Protein AF-A0A7J6DI12-F1 (afdb_monomer_lite)

Structure (mmCIF, N/CA/C/O backbone):
data_AF-A0A7J6DI12-F1
#
_entry.id   AF-A0A7J6DI12-F1
#
loop_
_atom_site.group_PDB
_atom_site.id
_atom_site.type_symbol
_atom_site.label_atom_id
_atom_site.label_alt_id
_atom_site.label_comp_id
_atom_site.label_asym_id
_atom_site.label_entity_id
_atom_site.label_seq_id
_atom_site.pdbx_PDB_ins_code
_atom_site.Cartn_x
_atom_site.Cartn_y
_atom_site.Cartn_z
_atom_site.occupancy
_atom_site.B_iso_or_equiv
_atom_site.auth_seq_id
_atom_site.auth_comp_id
_atom_site.auth_asym_id
_atom_site.auth_atom_id
_atom_site.pdbx_PDB_model_num
ATOM 1 N N . MET A 1 1 ? -24.801 5.322 -35.619 1.00 36.03 1 MET A N 1
ATOM 2 C CA . MET A 1 1 ? -24.018 6.493 -35.166 1.00 36.03 1 MET A CA 1
ATOM 3 C C . MET A 1 1 ? -24.824 7.270 -34.133 1.00 36.03 1 MET A C 1
ATOM 5 O O . MET A 1 1 ? -25.751 7.979 -34.495 1.00 36.03 1 MET A O 1
ATOM 9 N N . ARG A 1 2 ? -24.529 7.084 -32.843 1.00 24.33 2 ARG A N 1
ATOM 10 C CA . ARG A 1 2 ? -25.027 7.938 -31.755 1.00 24.33 2 ARG A CA 1
ATOM 11 C C . ARG A 1 2 ? -24.006 7.865 -30.624 1.00 24.33 2 ARG A C 1
ATOM 13 O O . ARG A 1 2 ? -23.865 6.836 -29.973 1.00 24.33 2 ARG A O 1
ATOM 20 N N . THR A 1 3 ? -23.228 8.926 -30.498 1.00 29.02 3 THR A N 1
ATOM 21 C CA . THR A 1 3 ? -22.202 9.146 -29.481 1.00 29.02 3 THR A CA 1
ATOM 22 C C . THR A 1 3 ? -22.862 9.247 -28.106 1.00 29.02 3 THR A C 1
ATOM 24 O O . THR A 1 3 ? -23.690 10.125 -27.867 1.00 29.02 3 THR A O 1
ATOM 27 N N . GLN A 1 4 ? -22.522 8.322 -27.206 1.00 30.75 4 GLN A N 1
ATOM 28 C CA . GLN A 1 4 ? -22.866 8.426 -25.790 1.00 30.75 4 GLN A CA 1
ATOM 29 C C . GLN A 1 4 ? -21.978 9.501 -25.156 1.00 30.75 4 GLN A C 1
ATOM 31 O O . GLN A 1 4 ? -20.754 9.465 -25.280 1.00 30.75 4 GLN A O 1
ATOM 36 N N . ARG A 1 5 ? -22.617 10.488 -24.522 1.00 28.89 5 ARG A N 1
ATOM 37 C CA . ARG A 1 5 ? -21.962 11.504 -23.697 1.00 28.89 5 ARG A CA 1
ATOM 38 C C . ARG A 1 5 ? -21.337 10.804 -22.492 1.00 28.89 5 ARG A C 1
ATOM 40 O O . ARG A 1 5 ? -22.046 10.157 -21.733 1.00 28.89 5 ARG A O 1
ATOM 47 N N . ALA A 1 6 ? -20.024 10.932 -22.345 1.00 28.66 6 ALA A N 1
ATOM 48 C CA . ALA A 1 6 ? -19.338 10.599 -21.111 1.00 28.66 6 ALA A CA 1
ATOM 49 C C . ALA A 1 6 ? -19.741 11.625 -20.046 1.00 28.66 6 ALA A C 1
ATOM 51 O O . ALA A 1 6 ? -19.510 12.823 -20.233 1.00 28.66 6 ALA A O 1
ATOM 52 N N . ASP A 1 7 ? -20.329 11.156 -18.949 1.00 30.80 7 ASP A N 1
ATOM 53 C CA . ASP A 1 7 ? -20.522 11.945 -17.737 1.00 30.80 7 ASP A CA 1
ATOM 54 C C . ASP A 1 7 ? -19.143 12.316 -17.175 1.00 30.80 7 ASP A C 1
ATOM 56 O O . ASP A 1 7 ? -18.489 11.560 -16.459 1.00 30.80 7 ASP A O 1
ATOM 60 N N . HIS A 1 8 ? -18.663 13.490 -17.582 1.00 30.34 8 HIS A N 1
ATOM 61 C CA . HIS A 1 8 ? -17.491 14.135 -17.016 1.00 30.34 8 HIS A CA 1
ATOM 62 C C . HIS A 1 8 ? -17.805 14.532 -15.574 1.00 30.34 8 HIS A C 1
ATOM 64 O O . HIS A 1 8 ? -18.611 15.428 -15.320 1.00 30.34 8 HIS A O 1
ATOM 70 N N . CYS A 1 9 ? -17.118 13.896 -14.629 1.00 29.92 9 CYS A N 1
ATOM 71 C CA . CYS A 1 9 ? -17.008 14.413 -13.274 1.00 29.92 9 CYS A CA 1
ATOM 72 C C . CYS A 1 9 ? -16.384 15.826 -13.357 1.00 29.92 9 CYS A C 1
ATOM 74 O O . CYS A 1 9 ? -15.310 15.970 -13.955 1.00 29.92 9 CYS A O 1
ATOM 76 N N . PRO A 1 10 ? -17.026 16.892 -12.844 1.00 29.80 10 PRO A N 1
ATOM 77 C CA . PRO A 1 10 ? -16.486 18.240 -12.975 1.00 29.80 10 PRO A CA 1
ATOM 78 C C . PRO A 1 10 ? -15.166 18.354 -12.212 1.00 29.80 10 PRO A C 1
ATOM 80 O O . PRO A 1 10 ? -15.065 17.902 -11.069 1.00 29.80 10 PRO A O 1
ATOM 83 N N . ARG A 1 11 ? -14.162 19.002 -12.817 1.00 35.91 11 ARG A N 1
ATOM 84 C CA . ARG A 1 11 ? -12.926 19.378 -12.116 1.00 35.91 11 ARG A CA 1
ATOM 85 C C . ARG A 1 11 ? -13.258 20.171 -10.832 1.00 35.91 11 ARG A C 1
ATOM 87 O O . ARG A 1 11 ? -14.242 20.919 -10.823 1.00 35.91 11 ARG A O 1
ATOM 94 N N . PRO A 1 12 ? -12.420 20.092 -9.777 1.00 35.59 12 PRO A N 1
ATOM 95 C CA . PRO A 1 12 ? -12.687 20.709 -8.469 1.00 35.59 12 PRO A CA 1
ATOM 96 C C . PRO A 1 12 ? -12.901 22.231 -8.500 1.00 35.59 12 PRO A C 1
ATOM 98 O O . PRO A 1 12 ? -13.448 22.793 -7.553 1.00 35.59 12 PRO A O 1
ATOM 101 N N . SER A 1 13 ? -12.514 22.902 -9.589 1.00 40.47 13 SER A N 1
ATOM 102 C CA . SER A 1 13 ? -12.647 24.352 -9.760 1.00 40.47 13 SER A CA 1
ATOM 103 C C . SER A 1 13 ? -14.095 24.850 -9.716 1.00 40.47 13 SER A C 1
ATOM 105 O O . SER A 1 13 ? -14.326 26.012 -9.402 1.00 40.47 13 SER A O 1
ATOM 107 N N . ALA A 1 14 ? -15.084 23.999 -10.005 1.00 34.62 14 ALA A N 1
ATOM 108 C CA . ALA A 1 14 ? -16.481 24.429 -10.086 1.00 34.62 14 ALA A CA 1
ATOM 109 C C . ALA A 1 14 ? -17.204 24.512 -8.728 1.00 34.62 14 ALA A C 1
ATOM 111 O O . ALA A 1 14 ? -18.308 25.047 -8.672 1.00 34.62 14 ALA A O 1
ATOM 112 N N . ARG A 1 15 ? -16.628 23.986 -7.634 1.00 39.66 15 ARG A N 1
ATOM 113 C CA . ARG A 1 15 ? -17.338 23.880 -6.341 1.00 39.66 15 ARG A CA 1
ATOM 114 C C . ARG A 1 15 ? -16.839 24.843 -5.258 1.00 39.66 15 ARG A C 1
ATOM 116 O O . ARG A 1 15 ? -17.513 24.995 -4.246 1.00 39.66 15 ARG A O 1
ATOM 123 N N . THR A 1 16 ? -15.706 25.515 -5.463 1.00 45.00 16 THR A N 1
ATOM 124 C CA . THR A 1 16 ? -15.115 26.423 -4.461 1.00 45.00 16 THR A CA 1
ATOM 125 C C . THR A 1 16 ? -15.141 27.900 -4.846 1.00 45.00 16 THR A C 1
ATOM 127 O O . THR A 1 16 ? -14.770 28.727 -4.023 1.00 45.00 16 THR A O 1
ATOM 130 N N . GLY A 1 17 ? -15.580 28.257 -6.059 1.00 40.44 17 GLY A N 1
ATOM 131 C CA . GLY A 1 17 ? -15.617 29.656 -6.517 1.00 40.44 17 GLY A CA 1
ATOM 132 C C . GLY A 1 17 ? -14.241 30.326 -6.641 1.00 40.44 17 GLY A C 1
ATOM 133 O O . GLY A 1 17 ? -14.181 31.513 -6.936 1.00 40.44 17 GLY A O 1
ATOM 134 N N . LEU A 1 18 ? -13.153 29.579 -6.433 1.00 39.09 18 LEU A N 1
ATOM 135 C CA . LEU A 1 18 ? -11.783 30.073 -6.515 1.00 39.09 18 LEU A CA 1
ATOM 136 C C . LEU A 1 18 ? -11.243 29.893 -7.935 1.00 39.09 18 LEU A C 1
ATOM 138 O O . LEU A 1 18 ? -11.355 28.824 -8.544 1.00 39.09 18 LEU A O 1
ATOM 142 N N . THR A 1 19 ? -10.643 30.955 -8.452 1.00 46.59 19 THR A N 1
ATOM 143 C CA . THR A 1 19 ? -10.014 31.012 -9.768 1.00 46.59 19 THR A CA 1
ATOM 144 C C . THR A 1 19 ? -8.756 30.139 -9.821 1.00 46.59 19 THR A C 1
ATOM 146 O O . THR A 1 19 ? -8.110 29.855 -8.814 1.00 46.59 19 THR A O 1
ATOM 149 N N . THR A 1 20 ? -8.354 29.718 -11.022 1.00 47.31 20 THR A N 1
ATOM 150 C CA . THR A 1 20 ? -7.123 28.935 -11.266 1.00 47.31 20 THR A CA 1
ATOM 151 C C . THR A 1 20 ? -5.855 29.610 -10.733 1.00 47.31 20 THR A C 1
ATOM 153 O O . THR A 1 20 ? -4.880 28.929 -10.423 1.00 47.31 20 THR A O 1
ATOM 156 N N . LYS A 1 21 ? -5.878 30.937 -10.582 1.00 45.78 21 LYS A N 1
ATOM 157 C CA . LYS A 1 21 ? -4.779 31.727 -10.024 1.00 45.78 21 LYS A CA 1
ATOM 158 C C . LYS A 1 21 ? -4.650 31.552 -8.504 1.00 45.78 21 LYS A C 1
ATOM 160 O O . LYS A 1 21 ? -3.544 31.394 -8.003 1.00 45.78 21 LYS A O 1
ATOM 165 N N . GLU A 1 22 ? -5.772 31.467 -7.792 1.00 43.81 22 GLU A N 1
ATOM 166 C CA . GLU A 1 22 ? -5.805 31.271 -6.334 1.00 43.81 22 GLU A CA 1
ATOM 167 C C . GLU A 1 22 ? -5.345 29.863 -5.924 1.00 43.81 22 GLU A C 1
ATOM 169 O O . GLU A 1 22 ? -4.743 29.692 -4.866 1.00 43.81 22 GLU A O 1
ATOM 174 N N . TRP A 1 23 ? -5.548 28.860 -6.785 1.00 39.81 23 TRP A N 1
ATOM 175 C CA . TRP A 1 23 ? -4.992 27.516 -6.587 1.00 39.81 23 TRP A CA 1
ATOM 176 C C . TRP A 1 23 ? -3.466 27.486 -6.734 1.00 39.81 23 TRP A C 1
ATOM 178 O O . TRP A 1 23 ? -2.781 26.901 -5.898 1.00 39.81 23 TRP A O 1
ATOM 188 N N . SER A 1 24 ? -2.928 28.189 -7.733 1.00 40.06 24 SER A N 1
ATOM 189 C CA . SER A 1 24 ? -1.479 28.332 -7.929 1.00 40.06 24 SER A CA 1
ATOM 190 C C . SER A 1 24 ? -0.801 29.107 -6.785 1.00 40.06 24 SER A C 1
ATOM 192 O O . SER A 1 24 ? 0.327 28.792 -6.396 1.00 40.06 24 SER A O 1
ATOM 194 N N . GLU A 1 25 ? -1.488 30.087 -6.192 1.00 41.00 25 GLU A N 1
ATOM 195 C CA . GLU A 1 25 ? -0.998 30.851 -5.033 1.00 41.00 25 GLU A CA 1
ATOM 196 C C . GLU A 1 25 ? -1.077 30.071 -3.706 1.00 41.00 25 GLU A C 1
ATOM 198 O O . GLU A 1 25 ? -0.274 30.311 -2.796 1.00 41.00 25 GLU A O 1
ATOM 203 N N . ALA A 1 26 ? -2.009 29.118 -3.597 1.00 41.69 26 ALA A N 1
ATOM 204 C CA . ALA A 1 26 ? -2.120 28.204 -2.462 1.00 41.69 26 ALA A CA 1
ATOM 205 C C . ALA A 1 26 ? -1.060 27.089 -2.501 1.00 41.69 26 ALA A C 1
ATOM 207 O O . ALA A 1 26 ? -0.477 26.769 -1.465 1.00 41.69 26 ALA A O 1
ATOM 208 N N . GLU A 1 27 ? -0.754 26.542 -3.684 1.00 39.78 27 GLU A N 1
ATOM 209 C CA . GLU A 1 27 ? 0.323 25.553 -3.870 1.00 39.78 27 GLU A CA 1
ATOM 210 C C . GLU A 1 27 ? 1.723 26.143 -3.645 1.00 39.78 27 GLU A C 1
ATOM 212 O O . GLU A 1 27 ? 2.629 25.439 -3.206 1.00 39.78 27 GLU A O 1
ATOM 217 N N . SER A 1 28 ? 1.899 27.446 -3.877 1.00 40.09 28 SER A N 1
ATOM 218 C CA . SER A 1 28 ? 3.168 28.159 -3.665 1.00 40.09 28 SER A CA 1
ATOM 219 C C . SER A 1 28 ? 3.383 28.656 -2.229 1.00 40.09 28 SER A C 1
ATOM 221 O O . SER A 1 28 ? 4.407 29.278 -1.945 1.00 40.09 28 SER A O 1
ATOM 223 N N . GLY A 1 29 ? 2.457 28.376 -1.301 1.00 40.34 29 GLY A N 1
ATOM 224 C CA . GLY A 1 29 ? 2.625 28.692 0.122 1.00 40.34 29 GLY A CA 1
ATOM 225 C C . GLY A 1 29 ? 2.814 30.185 0.409 1.00 40.34 29 GLY A C 1
ATOM 226 O O . GLY A 1 29 ? 3.534 30.549 1.341 1.00 40.34 29 GLY A O 1
ATOM 227 N N . SER A 1 30 ? 2.205 31.065 -0.392 1.00 38.97 30 SER A N 1
ATOM 228 C CA . SER A 1 30 ? 2.411 32.505 -0.247 1.00 38.97 30 SER A CA 1
ATOM 229 C C . SER A 1 30 ? 1.811 33.042 1.077 1.00 38.97 30 SER A C 1
ATOM 231 O O . SER A 1 30 ? 0.660 32.742 1.418 1.00 38.97 30 SER A O 1
ATOM 233 N N . PRO A 1 31 ? 2.537 33.883 1.847 1.00 44.03 31 PRO A N 1
ATOM 234 C CA . PRO A 1 31 ? 2.045 34.473 3.104 1.00 44.03 31 PRO A CA 1
ATOM 235 C C . PRO A 1 31 ? 0.781 35.347 2.966 1.00 44.03 31 PRO A C 1
ATOM 237 O O . PRO A 1 31 ? 0.157 35.710 3.969 1.00 44.03 31 PRO A O 1
ATOM 240 N N . SER A 1 32 ? 0.395 35.711 1.738 1.00 45.56 32 SER A N 1
ATOM 241 C CA . SER A 1 32 ? -0.713 36.630 1.453 1.00 45.56 32 SER A CA 1
ATOM 242 C C . SER A 1 32 ? -2.087 36.010 1.746 1.00 45.56 32 SER A C 1
ATOM 244 O O . SER A 1 32 ? -2.978 36.710 2.241 1.00 45.56 32 SER A O 1
ATOM 246 N N . LEU A 1 33 ? -2.241 34.697 1.537 1.00 42.53 33 LEU A N 1
ATOM 247 C CA . LEU A 1 33 ? -3.480 33.958 1.781 1.00 42.53 33 LEU A CA 1
ATOM 248 C C . LEU A 1 33 ? -3.810 33.919 3.277 1.00 42.53 33 LEU A C 1
ATOM 250 O O . LEU A 1 33 ? -4.892 34.346 3.673 1.00 42.53 33 LEU A O 1
ATOM 254 N N . TYR A 1 34 ? -2.865 33.544 4.144 1.00 42.50 34 TYR A N 1
ATOM 255 C CA . TYR A 1 34 ? -3.071 33.564 5.604 1.00 42.50 34 TYR A CA 1
ATOM 256 C C . TYR A 1 34 ? -3.448 34.957 6.134 1.00 42.50 34 TYR A C 1
ATOM 258 O O . TYR A 1 34 ? -4.303 35.089 7.017 1.00 42.50 34 TYR A O 1
ATOM 266 N N . ALA A 1 35 ? -2.861 36.009 5.559 1.00 46.22 35 ALA A N 1
ATOM 267 C CA . ALA A 1 35 ? -3.207 37.385 5.891 1.00 46.22 35 ALA A CA 1
ATOM 268 C C . ALA A 1 35 ? -4.624 37.770 5.412 1.00 46.22 35 ALA A C 1
ATOM 270 O O . ALA A 1 35 ? -5.301 38.545 6.089 1.00 46.22 35 ALA A O 1
ATOM 271 N N . SER A 1 36 ? -5.089 37.208 4.289 1.00 50.97 36 SER A N 1
ATOM 272 C CA . SER A 1 36 ? -6.427 37.418 3.716 1.00 50.97 36 SER A CA 1
ATOM 273 C C . SER A 1 36 ? -7.541 36.805 4.574 1.00 50.97 36 SER A C 1
ATOM 275 O O . SER A 1 36 ? -8.476 37.505 4.963 1.00 50.97 36 SER A O 1
ATOM 277 N N . TRP A 1 37 ? -7.390 35.547 5.002 1.00 50.06 37 TRP A N 1
ATOM 278 C CA . TRP A 1 37 ? -8.358 34.874 5.885 1.00 50.06 37 TRP A CA 1
ATOM 279 C C . TRP A 1 37 ? -8.477 35.565 7.251 1.00 50.06 37 TRP A C 1
ATOM 281 O O . TRP A 1 37 ? -9.571 35.728 7.796 1.00 50.06 37 TRP A O 1
ATOM 291 N N . GLY A 1 38 ? -7.346 36.027 7.794 1.00 57.28 38 GLY A N 1
ATOM 292 C CA . GLY A 1 38 ? -7.322 36.805 9.029 1.00 57.28 38 GLY A CA 1
ATOM 293 C C . GLY A 1 38 ? -7.996 38.174 8.898 1.00 57.28 38 GLY A C 1
ATOM 294 O O . GLY A 1 38 ? -8.583 38.642 9.872 1.00 57.28 38 GLY A O 1
ATOM 295 N N . ARG A 1 39 ? -7.921 38.816 7.721 1.00 57.81 39 ARG A N 1
ATOM 296 C CA . ARG A 1 39 ? -8.620 40.078 7.422 1.00 57.81 39 ARG A CA 1
ATOM 297 C C . ARG A 1 39 ? -10.131 39.859 7.305 1.00 57.81 39 ARG A C 1
ATOM 299 O O . ARG A 1 39 ? -10.851 40.457 8.092 1.00 57.81 39 ARG A O 1
ATOM 306 N N . GLY A 1 40 ? -10.591 38.884 6.517 1.00 60.78 40 GLY A N 1
ATOM 307 C CA . GLY A 1 40 ? -12.028 38.600 6.365 1.00 60.78 40 GLY A CA 1
ATOM 308 C C . GLY A 1 40 ? -12.755 38.263 7.679 1.00 60.78 40 GLY A C 1
ATOM 309 O O . GLY A 1 40 ? -13.870 38.718 7.916 1.00 60.78 40 GLY A O 1
ATOM 310 N N . LEU A 1 41 ? -12.107 37.536 8.599 1.00 58.03 41 LEU A N 1
ATOM 311 C CA . LEU A 1 41 ? -12.657 37.259 9.939 1.00 58.03 41 LEU A CA 1
ATOM 312 C C . LEU A 1 41 ? -12.708 38.496 10.851 1.00 58.03 41 LEU A C 1
ATOM 314 O O . LEU A 1 41 ? -13.559 38.563 11.739 1.00 58.03 41 LEU A O 1
ATOM 318 N N . ARG A 1 42 ? -11.790 39.455 10.670 1.00 59.59 42 ARG A N 1
ATOM 319 C CA . ARG A 1 42 ? -11.806 40.737 11.390 1.00 59.59 42 ARG A CA 1
ATOM 320 C C . ARG A 1 42 ? -12.892 41.651 10.833 1.00 59.59 42 ARG A C 1
ATOM 322 O O . ARG A 1 42 ? -13.640 42.206 11.635 1.00 59.59 42 ARG A O 1
ATOM 329 N N . ASP A 1 43 ? -13.039 41.694 9.514 1.00 62.00 43 ASP A N 1
ATOM 330 C CA . ASP A 1 43 ? -14.039 42.497 8.803 1.00 62.00 43 ASP A CA 1
ATOM 331 C C . ASP A 1 43 ? -15.477 42.043 9.136 1.00 62.00 43 ASP A C 1
ATOM 333 O O . ASP A 1 43 ? -16.361 42.855 9.393 1.00 62.00 43 ASP A O 1
ATOM 337 N N . LEU A 1 44 ? -15.709 40.733 9.280 1.00 56.91 44 LEU A N 1
ATOM 338 C CA . LEU A 1 44 ? -16.995 40.188 9.749 1.00 56.91 44 LEU A CA 1
ATOM 339 C C . LEU A 1 44 ? -17.285 40.481 11.234 1.00 56.91 44 LEU A C 1
ATOM 341 O O . LEU A 1 44 ? -18.444 40.484 11.655 1.00 56.91 44 LEU A O 1
ATOM 345 N N . SER A 1 45 ? -16.245 40.723 12.041 1.00 56.19 45 SER A N 1
ATOM 346 C CA . SER A 1 45 ? -16.393 41.096 13.455 1.00 56.19 45 SER A CA 1
ATOM 347 C C . SER A 1 45 ? -16.666 42.592 13.643 1.00 56.19 45 SER A C 1
ATOM 349 O O . SER A 1 45 ? -17.409 42.966 14.551 1.00 56.19 45 SER A O 1
ATOM 351 N N . THR A 1 46 ? -16.115 43.445 12.771 1.00 57.56 46 THR A N 1
ATOM 352 C CA . THR A 1 46 ? -16.348 44.898 12.776 1.00 57.56 46 THR A CA 1
ATOM 353 C C . THR A 1 46 ? -17.735 45.250 12.237 1.00 57.56 46 THR A C 1
ATOM 355 O O . THR A 1 46 ? -18.351 46.193 12.728 1.00 57.56 46 THR A O 1
ATOM 358 N N . LEU A 1 47 ? -18.289 44.432 11.334 1.00 56.88 47 LEU A N 1
ATOM 359 C CA . LEU A 1 47 ? -19.661 44.548 10.817 1.00 56.88 47 LEU A CA 1
ATOM 360 C C . LEU A 1 47 ? -20.765 44.106 11.811 1.00 56.88 47 LEU A C 1
ATOM 362 O O . LEU A 1 47 ? -21.938 44.080 11.444 1.00 56.88 47 LEU A O 1
ATOM 366 N N . LYS A 1 48 ? -20.428 43.752 13.069 1.00 58.31 48 LYS A N 1
ATOM 367 C CA . LYS A 1 48 ? -21.347 43.244 14.126 1.00 58.31 48 LYS A CA 1
ATOM 368 C C . LYS A 1 48 ? -22.220 42.038 13.724 1.00 58.31 48 LYS A C 1
ATOM 370 O O . LYS A 1 48 ? -23.114 41.652 14.472 1.00 58.31 48 LYS A O 1
ATOM 375 N N . THR A 1 49 ? -21.953 41.400 12.587 1.00 60.56 49 THR A N 1
ATOM 376 C CA . THR A 1 49 ? -22.775 40.312 12.032 1.00 60.56 49 THR A CA 1
ATOM 377 C C . THR A 1 49 ? -22.601 38.996 12.797 1.00 60.56 49 THR A C 1
ATOM 379 O O . THR A 1 49 ? -23.461 38.121 12.740 1.00 60.56 49 THR A O 1
ATOM 382 N N . ILE A 1 50 ? -21.498 38.837 13.537 1.00 61.03 50 ILE A N 1
ATOM 383 C CA . ILE A 1 50 ? -21.168 37.611 14.272 1.00 61.03 50 ILE A CA 1
ATOM 384 C C . ILE A 1 50 ? -20.760 37.969 15.704 1.00 61.03 50 ILE A C 1
ATOM 386 O O . ILE A 1 50 ? -19.845 38.760 15.930 1.00 61.03 50 ILE A O 1
ATOM 390 N N . GLY A 1 51 ? -21.424 37.363 16.692 1.00 72.69 51 GLY A N 1
ATOM 391 C CA . GLY A 1 51 ? -21.102 37.568 18.104 1.00 72.69 51 GLY A CA 1
ATOM 392 C C . GLY A 1 51 ? -19.685 37.095 18.453 1.00 72.69 51 GLY A C 1
ATOM 393 O O . GLY A 1 51 ? -19.248 36.028 18.012 1.00 72.69 51 GLY A O 1
ATOM 394 N N . GLN A 1 52 ? -18.974 37.850 19.301 1.00 67.75 52 GLN A N 1
ATOM 395 C CA . GLN A 1 52 ? -17.591 37.533 19.695 1.00 67.75 52 GLN A CA 1
ATOM 396 C C . GLN A 1 52 ? -17.432 36.110 20.258 1.00 67.75 52 GLN A C 1
ATOM 398 O O . GLN A 1 52 ? -16.430 35.446 19.995 1.00 67.75 52 GLN A O 1
ATOM 403 N N . LYS A 1 53 ? -18.445 35.603 20.971 1.00 72.88 53 LYS A N 1
ATOM 404 C CA . LYS A 1 53 ? -18.472 34.233 21.506 1.00 72.88 53 LYS A CA 1
ATOM 405 C C . LYS A 1 53 ? -18.407 33.172 20.398 1.00 72.88 53 LYS A C 1
ATOM 407 O O . LYS A 1 53 ? -17.670 32.199 20.532 1.00 72.88 53 LYS A O 1
ATOM 412 N N . THR A 1 54 ? -19.116 33.379 19.289 1.00 72.62 54 THR A N 1
ATOM 413 C CA . THR A 1 54 ? -19.121 32.475 18.126 1.00 72.62 54 THR A CA 1
ATOM 414 C C . THR A 1 54 ? -17.779 32.502 17.401 1.00 72.62 54 THR A C 1
ATOM 416 O O . THR A 1 54 ? -17.255 31.454 17.031 1.00 72.62 54 THR A O 1
ATOM 419 N N . LEU A 1 55 ? -17.170 33.684 17.271 1.00 75.00 55 LEU A N 1
ATOM 420 C CA . LEU A 1 55 ? -15.845 33.836 16.668 1.00 75.00 55 LEU A CA 1
ATOM 421 C C . LEU A 1 55 ? -14.756 33.129 17.490 1.00 75.00 55 LEU A C 1
ATOM 423 O O . LEU A 1 55 ? -13.893 32.445 16.936 1.00 75.00 55 LEU A O 1
ATOM 427 N N . LEU A 1 56 ? -14.801 33.268 18.818 1.00 74.81 56 LEU A N 1
ATOM 428 C CA . LEU A 1 56 ? -13.883 32.576 19.724 1.00 74.81 56 LEU A CA 1
ATOM 429 C C . LEU A 1 56 ? -14.086 31.056 19.681 1.00 74.81 56 LEU A C 1
ATOM 431 O O . LEU A 1 56 ? -13.101 30.320 19.607 1.00 74.81 56 LEU A O 1
ATOM 435 N N . LEU A 1 57 ? -15.337 30.584 19.643 1.00 80.06 57 LEU A N 1
ATOM 436 C CA . LEU A 1 57 ? -15.655 29.161 19.498 1.00 80.06 57 LEU A CA 1
ATOM 437 C C . LEU A 1 57 ? -15.145 28.596 18.165 1.00 80.06 57 LEU A C 1
ATOM 439 O O . LEU A 1 57 ? -14.555 27.516 18.144 1.00 80.06 57 LEU A O 1
ATOM 443 N N . PHE A 1 58 ? -15.306 29.329 17.063 1.00 80.69 58 PHE A N 1
ATOM 444 C CA . PHE A 1 58 ? -14.790 28.934 15.753 1.00 80.69 58 PHE A CA 1
ATOM 445 C C . PHE A 1 58 ? -13.260 28.839 15.749 1.00 80.69 58 PHE A C 1
ATOM 447 O O . PHE A 1 58 ? -12.709 27.820 15.332 1.00 80.69 58 PHE A O 1
ATOM 454 N N . LYS A 1 59 ? -12.559 29.846 16.292 1.00 80.69 59 LYS A N 1
ATOM 455 C CA . LYS A 1 59 ? -11.091 29.819 16.431 1.00 80.69 59 LYS A CA 1
ATOM 456 C C . LYS A 1 59 ? -10.623 28.644 17.287 1.00 80.69 59 LYS A C 1
ATOM 458 O O . LYS A 1 59 ? -9.676 27.953 16.915 1.00 80.69 59 LYS A O 1
ATOM 463 N N . HIS A 1 60 ? -11.301 28.391 18.406 1.00 82.56 60 HIS A N 1
ATOM 464 C CA . HIS A 1 60 ? -11.011 27.247 19.266 1.00 82.56 60 HIS A CA 1
ATOM 465 C C . HIS A 1 60 ? -11.229 25.918 18.526 1.00 82.56 60 HIS A C 1
ATOM 467 O O . HIS A 1 60 ? -10.385 25.028 18.598 1.00 82.56 60 HIS A O 1
ATOM 473 N N . THR A 1 61 ? -12.310 25.808 17.752 1.00 81.75 61 THR A N 1
ATOM 474 C CA . THR A 1 61 ? -12.636 24.618 16.953 1.00 81.75 61 THR A CA 1
ATOM 475 C C . THR A 1 61 ? -11.609 24.384 15.846 1.00 81.75 61 THR A C 1
ATOM 477 O O . THR A 1 61 ? -11.141 23.260 15.687 1.00 81.75 61 THR A O 1
ATOM 480 N N . CYS A 1 62 ? -11.174 25.431 15.140 1.00 82.25 62 CYS A N 1
ATOM 481 C CA . CYS A 1 62 ? -10.116 25.337 14.130 1.00 82.25 62 CYS A CA 1
ATOM 482 C C . CYS A 1 62 ? -8.786 24.901 14.748 1.00 82.25 62 CYS A C 1
ATOM 484 O O . CYS A 1 62 ? -8.139 23.987 14.242 1.00 82.25 62 CYS A O 1
ATOM 486 N N . LYS A 1 63 ? -8.403 25.495 15.887 1.00 84.81 63 LYS A N 1
ATOM 487 C CA . LYS A 1 63 ? -7.196 25.094 16.621 1.00 84.81 63 LYS A CA 1
ATOM 488 C C . LYS A 1 63 ? -7.277 23.632 17.061 1.00 84.81 63 LYS A C 1
ATOM 490 O O . LYS A 1 63 ? -6.323 22.886 16.868 1.00 84.81 63 LYS A O 1
ATOM 495 N N . LYS A 1 64 ? -8.419 23.203 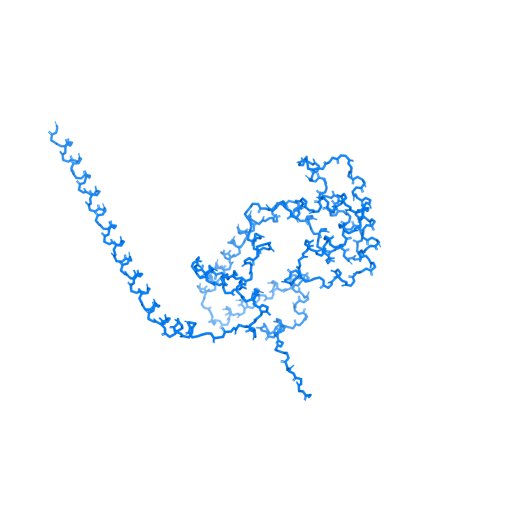17.604 1.00 86.06 64 LYS A N 1
ATOM 496 C CA . LYS A 1 64 ? -8.656 21.809 18.001 1.00 86.06 64 LYS A CA 1
ATOM 497 C C . LYS A 1 64 ? -8.580 20.860 16.801 1.00 86.06 64 LYS A C 1
ATOM 499 O O . LYS A 1 64 ? -7.953 19.813 16.906 1.00 86.06 64 LYS A O 1
ATOM 504 N N . CYS A 1 65 ? -9.153 21.241 15.660 1.00 84.19 65 CYS A N 1
ATOM 505 C CA . CYS A 1 65 ? -9.076 20.479 14.414 1.00 84.19 65 CYS A CA 1
ATOM 506 C C . CYS A 1 65 ? -7.627 20.323 13.927 1.00 84.19 65 CYS A C 1
ATOM 508 O O . CYS A 1 65 ? -7.201 19.211 13.618 1.00 84.19 65 CYS A O 1
ATOM 510 N N . LEU A 1 66 ? -6.841 21.405 13.935 1.00 84.19 66 LEU A N 1
ATOM 511 C CA . LEU A 1 66 ? -5.424 21.374 13.564 1.00 84.19 66 LEU A CA 1
ATOM 512 C C . LEU A 1 66 ? -4.614 20.465 14.490 1.00 84.19 66 LEU A C 1
ATOM 514 O O . LEU A 1 66 ? -3.874 19.616 14.006 1.00 84.19 66 LEU A O 1
ATOM 518 N N . VAL A 1 67 ? -4.798 20.579 15.808 1.00 81.81 67 VAL A N 1
ATOM 519 C CA . VAL A 1 67 ? -4.117 19.715 16.787 1.00 81.81 67 VAL A CA 1
ATOM 520 C C . VAL A 1 67 ? -4.457 18.242 16.553 1.00 81.81 67 VAL A C 1
ATOM 522 O O . VAL A 1 67 ? -3.553 17.416 16.472 1.00 81.81 67 VAL A O 1
ATOM 525 N N . LEU A 1 68 ? -5.739 17.909 16.375 1.00 79.50 68 LEU A N 1
ATOM 526 C CA . LEU A 1 68 ? -6.168 16.535 16.090 1.00 79.50 68 LEU A CA 1
ATOM 527 C C . LEU A 1 68 ? -5.609 16.018 14.759 1.00 79.50 68 LEU A C 1
ATOM 529 O O . LEU A 1 68 ? -5.278 14.841 14.640 1.00 79.50 68 LEU A O 1
ATOM 533 N N . THR A 1 69 ? -5.492 16.890 13.762 1.00 76.25 69 THR A N 1
ATOM 534 C CA . THR A 1 69 ? -4.918 16.554 12.458 1.00 76.25 69 THR A CA 1
ATOM 535 C C . THR A 1 69 ? -3.423 16.254 12.586 1.00 76.25 69 THR A C 1
ATOM 537 O O . THR A 1 69 ? -2.976 15.209 12.125 1.00 76.25 69 THR A O 1
ATOM 540 N N . VAL A 1 70 ? -2.661 17.093 13.295 1.00 77.44 70 VAL A N 1
ATOM 541 C CA . VAL A 1 70 ? -1.228 16.869 13.564 1.00 77.44 70 VAL A CA 1
ATOM 542 C C . VAL A 1 70 ? -0.999 15.595 14.384 1.00 77.44 70 VAL A C 1
ATOM 544 O O . VAL A 1 70 ? -0.131 14.799 14.042 1.00 77.44 70 VAL A O 1
ATOM 547 N N . GLN A 1 71 ? -1.823 15.324 15.398 1.00 73.75 71 GLN A N 1
ATOM 548 C CA . GLN A 1 71 ? -1.749 14.075 16.170 1.00 73.75 71 GLN A CA 1
ATOM 549 C C . GLN A 1 71 ? -2.009 12.827 15.311 1.00 73.75 71 GLN A C 1
ATOM 551 O O . GLN A 1 71 ? -1.438 11.766 15.557 1.00 73.75 71 GLN A O 1
ATOM 556 N N . LYS A 1 72 ? -2.844 12.930 14.268 1.00 68.31 72 LYS A N 1
ATOM 557 C CA . LYS A 1 72 ? -3.002 11.847 13.284 1.00 68.31 72 LYS A CA 1
ATOM 558 C C . LYS A 1 72 ? -1.753 11.674 12.413 1.00 68.31 72 LYS A C 1
ATOM 560 O O . LYS A 1 72 ? -1.444 10.544 12.045 1.00 68.31 72 LYS A O 1
ATOM 565 N N . PHE A 1 73 ? -1.008 12.748 12.138 1.00 63.88 73 PHE A N 1
ATOM 566 C CA . PHE A 1 73 ? 0.278 12.672 11.441 1.00 63.88 73 PHE A CA 1
ATOM 567 C C . PHE A 1 73 ? 1.393 12.026 12.280 1.00 63.88 73 PHE A C 1
ATOM 569 O O . PHE A 1 73 ? 2.285 11.420 11.698 1.00 63.88 73 PHE A O 1
ATOM 576 N N . GLU A 1 74 ? 1.335 12.042 13.616 1.00 62.84 74 GLU A N 1
ATOM 577 C CA . GLU A 1 74 ? 2.309 11.308 14.452 1.00 62.84 74 GLU A CA 1
ATOM 578 C C . GLU A 1 74 ? 2.247 9.785 14.260 1.00 62.84 74 GLU A C 1
ATOM 580 O O . GLU A 1 74 ? 3.246 9.090 14.449 1.00 62.84 74 GLU A O 1
ATOM 585 N N . LYS A 1 75 ? 1.077 9.274 13.860 1.00 61.94 75 LYS A N 1
ATOM 586 C CA . LYS A 1 75 ? 0.861 7.872 13.473 1.00 61.94 75 LYS A CA 1
ATOM 587 C C . LYS A 1 75 ? 1.111 7.627 11.981 1.00 61.94 75 LYS A C 1
ATOM 589 O O . LYS A 1 75 ? 0.934 6.509 11.511 1.00 61.94 75 LYS A O 1
ATOM 594 N N . SER A 1 76 ? 1.474 8.662 11.223 1.00 64.00 76 SER A N 1
ATOM 595 C CA . SER A 1 76 ? 1.705 8.551 9.786 1.00 64.00 76 SER A CA 1
ATOM 596 C C . SER A 1 76 ? 3.049 7.875 9.497 1.00 64.00 76 SER A C 1
ATOM 598 O O . SER A 1 76 ? 4.041 8.167 10.175 1.00 64.00 76 SER A O 1
ATOM 600 N N . PRO A 1 77 ? 3.136 7.070 8.421 1.00 62.31 77 PRO A N 1
ATOM 601 C CA . PRO A 1 77 ? 4.404 6.577 7.886 1.00 62.31 77 PRO A CA 1
ATOM 602 C C . PRO A 1 77 ? 5.430 7.688 7.612 1.00 62.31 77 PRO A C 1
ATOM 604 O O . PRO A 1 77 ? 6.629 7.431 7.629 1.00 62.31 77 PRO A O 1
ATOM 607 N N . LEU A 1 78 ? 4.978 8.935 7.429 1.00 65.50 78 LEU A N 1
ATOM 608 C CA . LEU A 1 78 ? 5.828 10.116 7.234 1.00 65.50 78 LEU A CA 1
ATOM 609 C C . LEU A 1 78 ? 6.767 10.415 8.413 1.00 65.50 78 LEU A C 1
ATOM 611 O O . LEU A 1 78 ? 7.743 11.141 8.236 1.00 65.50 78 LEU A O 1
ATOM 615 N N . LYS A 1 79 ? 6.512 9.850 9.601 1.00 68.31 79 LYS A N 1
ATOM 616 C CA . LYS A 1 79 ? 7.446 9.914 10.734 1.00 68.31 79 LYS A CA 1
ATOM 617 C C . LYS A 1 79 ? 8.763 9.194 10.435 1.00 68.31 79 LYS A C 1
ATOM 619 O O . LYS A 1 79 ? 9.794 9.549 10.999 1.00 68.31 79 LYS A O 1
ATOM 624 N N . TYR A 1 80 ? 8.735 8.172 9.582 1.00 73.62 80 TYR A N 1
ATOM 625 C CA . TYR A 1 80 ? 9.908 7.376 9.260 1.00 73.62 80 TYR A CA 1
ATOM 626 C C . TYR A 1 80 ? 10.673 8.023 8.100 1.00 73.62 80 TYR A C 1
ATOM 628 O O . TYR A 1 80 ? 10.147 8.084 6.986 1.00 73.62 80 TYR A O 1
ATOM 636 N N . PRO A 1 81 ? 11.936 8.443 8.307 1.00 73.88 81 PRO A N 1
ATOM 637 C CA . PRO A 1 81 ? 12.732 9.062 7.252 1.00 73.88 81 PRO A CA 1
ATOM 638 C C . PRO A 1 81 ? 12.885 8.183 6.010 1.00 73.88 81 PRO A C 1
ATOM 640 O O . PRO A 1 81 ? 12.989 8.699 4.911 1.00 73.88 81 PRO A O 1
ATOM 643 N N . LEU A 1 82 ? 12.850 6.855 6.137 1.00 77.25 82 LEU A N 1
ATOM 644 C CA . LEU A 1 82 ? 12.890 5.948 4.987 1.00 77.25 82 LEU A CA 1
ATOM 645 C C . LEU A 1 82 ? 11.736 6.202 3.991 1.00 77.25 82 LEU A C 1
ATOM 647 O O . LEU A 1 82 ? 11.938 6.152 2.781 1.00 77.25 82 LEU A O 1
ATOM 651 N N . VAL A 1 83 ? 10.547 6.542 4.493 1.00 73.56 83 VAL A N 1
ATOM 652 C CA . VAL A 1 83 ? 9.316 6.685 3.695 1.00 73.56 83 VAL A CA 1
ATOM 653 C C . VAL A 1 83 ? 9.327 7.938 2.845 1.00 73.56 83 VAL A C 1
ATOM 655 O O . VAL A 1 83 ? 8.849 7.917 1.715 1.00 73.56 83 VAL A O 1
ATOM 658 N N . SER A 1 84 ? 9.917 9.027 3.340 1.00 72.44 84 SER A N 1
ATOM 659 C CA . SER A 1 84 ? 10.080 10.234 2.525 1.00 72.44 84 SER A CA 1
ATOM 660 C C . SER A 1 84 ? 10.992 9.979 1.318 1.00 72.44 84 SER A C 1
ATOM 662 O O . SER A 1 84 ? 10.788 10.547 0.240 1.00 72.44 84 SER A O 1
ATOM 664 N N . HIS A 1 85 ? 11.951 9.060 1.457 1.00 80.69 85 HIS A N 1
ATOM 665 C CA . HIS A 1 85 ? 12.849 8.671 0.377 1.00 80.69 85 HIS A CA 1
ATOM 666 C C . HIS A 1 85 ? 12.222 7.671 -0.604 1.00 80.69 85 HIS A C 1
ATOM 668 O O . HIS A 1 85 ? 12.647 7.661 -1.753 1.00 80.69 85 HIS A O 1
ATOM 674 N N . PHE A 1 86 ? 11.164 6.929 -0.239 1.00 80.19 86 PHE A N 1
ATOM 675 C CA . PHE A 1 86 ? 10.442 6.010 -1.145 1.00 80.19 86 PHE A CA 1
ATOM 676 C C . PHE A 1 86 ? 9.786 6.684 -2.351 1.00 80.19 86 PHE A C 1
ATOM 678 O O . PHE A 1 86 ? 9.374 5.990 -3.274 1.00 80.19 86 PHE A O 1
ATOM 685 N N . SER A 1 87 ? 9.751 8.016 -2.404 1.00 81.06 87 SER A N 1
ATOM 686 C CA . SER A 1 87 ? 9.371 8.743 -3.620 1.00 81.06 87 SER A CA 1
ATOM 687 C C . SER A 1 87 ? 10.214 8.362 -4.844 1.00 81.06 87 SER A C 1
ATOM 689 O O . SER A 1 87 ? 9.750 8.554 -5.959 1.00 81.06 87 SER A O 1
ATOM 691 N N . PHE A 1 88 ? 11.397 7.750 -4.677 1.00 86.25 88 PHE A N 1
ATOM 692 C CA . PHE A 1 88 ? 12.136 7.172 -5.807 1.00 86.25 88 PHE A CA 1
ATOM 693 C C . PHE A 1 88 ? 11.368 6.039 -6.524 1.00 86.25 88 PHE A C 1
ATOM 695 O O . PHE A 1 88 ? 11.658 5.773 -7.681 1.00 86.25 88 PHE A O 1
ATOM 702 N N . LEU A 1 89 ? 10.403 5.383 -5.865 1.00 87.50 89 LEU A N 1
ATOM 703 C CA . LEU A 1 89 ? 9.547 4.341 -6.446 1.00 87.50 89 LEU A CA 1
ATOM 704 C C . LEU A 1 89 ? 8.306 4.898 -7.167 1.00 87.50 89 LEU A C 1
ATOM 706 O O . LEU A 1 89 ? 7.623 4.127 -7.835 1.00 87.50 89 LEU A O 1
ATOM 710 N N . ASP A 1 90 ? 7.988 6.193 -7.039 1.00 86.06 90 ASP A N 1
ATOM 711 C CA . ASP A 1 90 ? 6.853 6.799 -7.753 1.00 86.06 90 ASP A CA 1
ATOM 712 C C . ASP A 1 90 ? 7.231 6.988 -9.235 1.00 86.06 90 ASP A C 1
ATOM 714 O O . ASP A 1 90 ? 8.164 7.747 -9.521 1.00 86.06 90 ASP A O 1
ATOM 718 N N . PRO A 1 91 ? 6.524 6.349 -10.191 1.00 88.31 91 PRO A N 1
ATOM 719 C CA . PRO A 1 91 ? 6.818 6.489 -11.616 1.00 88.31 91 PRO A CA 1
ATOM 720 C C . PRO A 1 91 ? 6.870 7.946 -12.095 1.00 88.31 91 PRO A C 1
ATOM 722 O O . PRO A 1 91 ? 7.707 8.295 -12.928 1.00 88.31 91 PRO A O 1
ATOM 725 N N . ARG A 1 92 ? 6.047 8.830 -11.521 1.00 86.94 92 ARG A N 1
ATOM 726 C CA . ARG A 1 92 ? 6.012 10.253 -11.892 1.00 86.94 92 ARG A CA 1
ATOM 727 C C . ARG A 1 92 ? 7.271 10.980 -11.436 1.00 86.94 92 ARG A C 1
ATOM 729 O O . ARG A 1 92 ? 7.832 11.785 -12.176 1.00 86.94 92 ARG A O 1
ATOM 736 N N . GLU A 1 93 ? 7.750 10.658 -10.237 1.00 84.19 93 GLU A N 1
ATOM 737 C CA . GLU A 1 93 ? 9.016 11.177 -9.717 1.00 84.19 93 GLU A CA 1
ATOM 738 C C . GLU A 1 93 ? 10.201 10.614 -10.501 1.00 84.19 93 GLU A C 1
ATOM 740 O O . GLU A 1 93 ? 11.152 11.354 -10.737 1.00 84.19 93 GLU A O 1
ATOM 745 N N . MET A 1 94 ? 10.140 9.354 -10.956 1.00 86.81 94 MET A N 1
ATOM 746 C CA . MET A 1 94 ? 11.172 8.749 -11.808 1.00 86.81 94 MET A CA 1
ATOM 747 C C . MET A 1 94 ? 11.345 9.500 -13.138 1.00 86.81 94 MET A C 1
ATOM 749 O O . MET A 1 94 ? 12.474 9.673 -13.598 1.00 86.81 94 MET A O 1
ATOM 753 N N . ALA A 1 95 ? 10.247 9.982 -13.726 1.00 84.81 95 ALA A N 1
ATOM 754 C CA . ALA A 1 95 ? 10.239 10.729 -14.986 1.00 84.81 95 ALA A CA 1
ATOM 755 C C . ALA A 1 95 ? 10.569 12.227 -14.854 1.00 84.81 95 ALA A C 1
ATOM 757 O O . ALA A 1 95 ? 10.609 12.931 -15.866 1.00 84.81 95 ALA A O 1
ATOM 758 N N . CYS A 1 96 ? 10.809 12.733 -13.638 1.00 77.12 96 CYS A N 1
ATOM 759 C CA . CYS A 1 96 ? 11.166 14.134 -13.417 1.00 77.12 96 CYS A CA 1
ATOM 760 C C . CYS A 1 96 ? 12.441 14.525 -14.198 1.00 77.12 96 CYS A C 1
ATOM 762 O O . CYS A 1 96 ? 13.239 13.683 -14.604 1.00 77.12 96 CYS A O 1
ATOM 764 N N . LYS A 1 97 ? 12.692 15.819 -14.413 1.00 67.75 97 LYS A N 1
ATOM 765 C CA . LYS A 1 97 ? 13.885 16.279 -15.152 1.00 67.75 97 LYS A CA 1
ATOM 766 C C . LYS A 1 97 ? 15.163 16.286 -14.308 1.00 67.75 97 LYS A C 1
ATOM 768 O O . LYS A 1 97 ? 16.249 16.137 -14.855 1.00 67.75 97 LYS A O 1
ATOM 773 N N . ASP A 1 98 ? 15.049 16.395 -12.985 1.00 78.44 98 ASP A N 1
ATOM 774 C CA . ASP A 1 98 ? 16.212 16.502 -12.096 1.00 78.44 98 ASP A CA 1
ATOM 775 C C . ASP A 1 98 ? 16.780 15.125 -11.710 1.00 78.44 98 ASP A C 1
ATOM 777 O O . ASP A 1 98 ? 16.317 14.4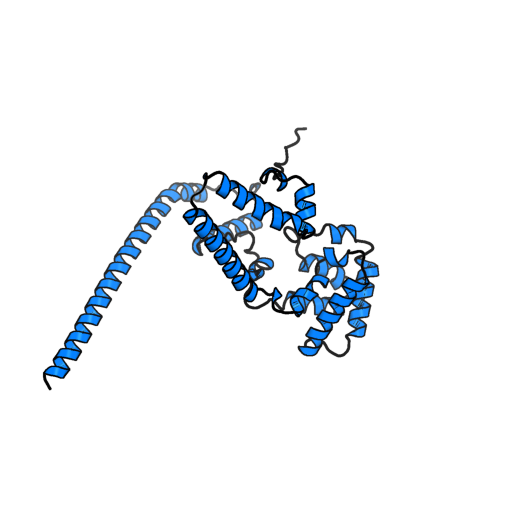70 -10.766 1.00 78.44 98 ASP A O 1
ATOM 781 N N . ALA A 1 99 ? 17.768 14.660 -12.481 1.00 73.62 99 ALA A N 1
ATOM 782 C CA . ALA A 1 99 ? 18.431 13.373 -12.266 1.00 73.62 99 ALA A CA 1
ATOM 783 C C . ALA A 1 99 ? 19.155 13.300 -10.909 1.00 73.62 99 ALA A C 1
ATOM 785 O O . ALA A 1 99 ? 19.163 12.247 -10.263 1.00 73.62 99 ALA A O 1
ATOM 786 N N . GLY A 1 100 ? 19.699 14.427 -10.437 1.00 77.62 100 GLY A N 1
ATOM 787 C CA . GLY A 1 100 ? 20.437 14.504 -9.179 1.00 77.62 100 GLY A CA 1
ATOM 788 C C . GLY A 1 100 ? 19.541 14.239 -7.973 1.00 77.62 100 GLY A C 1
ATOM 789 O O . GLY A 1 100 ? 19.897 13.452 -7.089 1.00 77.62 100 GLY A O 1
ATOM 790 N N . VAL A 1 101 ? 18.339 14.820 -7.959 1.00 78.94 101 VAL A N 1
ATOM 791 C CA . VAL A 1 101 ? 17.369 14.632 -6.868 1.00 78.94 101 VAL A CA 1
ATOM 792 C C . VAL A 1 101 ? 16.906 13.176 -6.766 1.00 78.94 101 VAL A C 1
ATOM 794 O O . VAL A 1 101 ? 16.852 12.627 -5.662 1.00 78.94 101 VAL A O 1
ATOM 797 N N . ARG A 1 102 ? 16.626 12.511 -7.893 1.00 82.06 102 ARG A N 1
ATOM 798 C CA . ARG A 1 102 ? 16.142 11.116 -7.903 1.00 82.06 102 ARG A CA 1
ATOM 799 C C . ARG A 1 102 ? 17.175 10.130 -7.377 1.00 82.06 102 ARG A C 1
ATOM 801 O O . ARG A 1 102 ? 16.865 9.319 -6.504 1.00 82.06 102 ARG A O 1
ATOM 808 N N . ILE A 1 103 ? 18.409 10.223 -7.873 1.00 85.56 103 ILE A N 1
ATOM 809 C CA . ILE A 1 103 ? 19.502 9.348 -7.437 1.00 85.56 103 ILE A CA 1
ATOM 810 C C . ILE A 1 103 ? 19.821 9.611 -5.963 1.00 85.56 103 ILE A C 1
ATOM 812 O O . ILE A 1 103 ? 20.041 8.672 -5.202 1.00 85.56 103 ILE A O 1
ATOM 816 N N . THR A 1 104 ? 19.771 10.870 -5.521 1.00 87.19 104 THR A N 1
ATOM 817 C CA . THR A 1 104 ? 19.983 11.218 -4.108 1.00 87.19 104 THR A CA 1
ATOM 818 C C . THR A 1 104 ? 18.926 10.591 -3.198 1.00 87.19 104 THR A C 1
ATOM 820 O O . THR A 1 104 ? 19.271 10.064 -2.140 1.00 87.19 104 THR A O 1
ATOM 823 N N . LYS A 1 105 ? 17.647 10.596 -3.599 1.00 86.12 105 LYS A N 1
ATOM 824 C CA . LYS A 1 105 ? 16.566 9.928 -2.852 1.00 86.12 105 LYS A CA 1
ATOM 825 C C . LYS A 1 105 ? 16.806 8.418 -2.745 1.00 86.12 105 LYS A C 1
ATOM 827 O O . LYS A 1 105 ? 16.716 7.874 -1.646 1.00 86.12 105 LYS A O 1
ATOM 832 N N . PHE A 1 106 ? 17.189 7.767 -3.845 1.00 89.25 106 PHE A N 1
ATOM 833 C CA . PHE A 1 106 ? 17.517 6.340 -3.847 1.00 89.25 106 PHE A CA 1
ATOM 834 C C . PHE A 1 106 ? 18.734 6.015 -2.966 1.00 89.25 106 PHE A C 1
ATOM 836 O O . PHE A 1 106 ? 18.665 5.111 -2.136 1.00 89.25 106 PHE A O 1
ATOM 843 N N . ARG A 1 107 ? 19.813 6.806 -3.057 1.00 89.19 107 ARG A N 1
ATOM 844 C CA . ARG A 1 107 ? 21.008 6.668 -2.203 1.00 89.19 107 ARG A CA 1
ATOM 845 C C . ARG A 1 107 ? 20.662 6.742 -0.722 1.00 89.19 107 ARG A C 1
ATOM 847 O O . ARG A 1 107 ? 21.074 5.880 0.044 1.00 89.19 107 ARG A O 1
ATOM 854 N N . LYS A 1 108 ? 19.862 7.733 -0.322 1.00 88.06 108 LYS A N 1
ATOM 855 C CA . LYS A 1 108 ? 19.420 7.868 1.072 1.00 88.06 108 LYS A CA 1
ATOM 856 C C . LYS A 1 108 ? 18.580 6.672 1.520 1.00 88.06 108 LYS A C 1
ATOM 858 O O . LYS A 1 108 ? 18.791 6.177 2.623 1.00 88.06 108 LYS A O 1
ATOM 863 N N . ALA A 1 109 ? 17.673 6.175 0.673 1.00 87.38 109 ALA A N 1
ATOM 864 C CA . ALA A 1 109 ? 16.913 4.960 0.967 1.00 87.38 109 ALA A CA 1
ATOM 865 C C . ALA A 1 109 ? 17.837 3.743 1.160 1.00 87.38 109 ALA A C 1
ATOM 867 O O . ALA A 1 109 ? 17.673 3.013 2.135 1.00 87.38 109 ALA A O 1
ATOM 868 N N . LEU A 1 110 ? 18.846 3.568 0.299 1.00 87.94 110 LEU A N 1
ATOM 869 C CA . LEU A 1 110 ? 19.848 2.508 0.437 1.00 87.94 110 LEU A CA 1
ATOM 870 C C . LEU A 1 110 ? 20.627 2.612 1.752 1.00 87.94 110 LEU A C 1
ATOM 872 O O . LEU A 1 110 ? 20.755 1.604 2.439 1.00 87.94 110 LEU A O 1
ATOM 876 N N . THR A 1 111 ? 21.075 3.806 2.156 1.00 87.44 111 THR A N 1
ATOM 877 C CA . THR A 1 111 ? 21.773 4.004 3.440 1.00 87.44 111 THR A CA 1
ATOM 878 C C . THR A 1 111 ? 20.948 3.478 4.618 1.00 87.44 111 THR A C 1
ATOM 880 O O . THR A 1 111 ? 21.462 2.747 5.462 1.00 87.44 111 THR A O 1
ATOM 883 N N . TYR A 1 112 ? 19.645 3.769 4.655 1.00 85.56 112 TYR A N 1
ATOM 884 C CA . TYR A 1 112 ? 18.750 3.237 5.688 1.00 85.56 112 TYR A CA 1
ATOM 885 C C . TYR A 1 112 ? 18.591 1.711 5.623 1.00 85.56 112 TYR A C 1
ATOM 887 O O . TYR A 1 112 ? 18.480 1.068 6.666 1.00 85.56 112 TYR A O 1
ATOM 895 N N . LEU A 1 113 ? 18.592 1.115 4.428 1.00 84.44 113 LEU A N 1
ATOM 896 C CA . LEU A 1 113 ? 18.496 -0.339 4.262 1.00 84.44 113 LEU A CA 1
ATOM 897 C C . LEU A 1 113 ? 19.781 -1.065 4.667 1.00 84.44 113 LEU A C 1
ATOM 899 O O . LEU A 1 113 ? 19.696 -2.160 5.224 1.00 84.44 113 LEU A O 1
ATOM 903 N N . VAL A 1 114 ? 20.944 -0.447 4.451 1.00 86.62 114 VAL A N 1
ATOM 904 C CA . VAL A 1 114 ? 22.238 -0.934 4.952 1.00 86.62 114 VAL A CA 1
ATOM 905 C C . VAL A 1 114 ? 22.256 -0.904 6.477 1.00 86.62 114 VAL A C 1
ATOM 907 O O . VAL A 1 114 ? 22.553 -1.919 7.102 1.00 86.62 114 VAL A O 1
ATOM 910 N N . HIS A 1 115 ? 21.846 0.212 7.094 1.00 84.56 115 HIS A N 1
ATOM 911 C CA . HIS A 1 115 ? 21.716 0.299 8.554 1.00 84.56 115 HIS A CA 1
ATOM 912 C C . HIS A 1 115 ? 20.734 -0.730 9.131 1.00 84.56 115 HIS A C 1
ATOM 914 O O . HIS A 1 115 ? 20.913 -1.191 10.253 1.00 84.56 115 HIS A O 1
ATOM 920 N N . ALA A 1 116 ? 19.704 -1.105 8.372 1.00 82.44 116 ALA A N 1
ATOM 921 C CA . ALA A 1 116 ? 18.746 -2.138 8.755 1.00 82.44 116 ALA A CA 1
ATOM 922 C C . ALA A 1 116 ? 19.210 -3.573 8.423 1.00 82.44 116 ALA A C 1
ATOM 924 O O . ALA A 1 116 ? 18.412 -4.502 8.558 1.00 82.44 116 ALA A O 1
ATOM 925 N N . HIS A 1 117 ? 20.452 -3.759 7.955 1.00 81.25 117 HIS A N 1
ATOM 926 C CA . HIS A 1 117 ? 21.013 -5.038 7.501 1.00 81.25 117 HIS A CA 1
ATOM 927 C C . HIS A 1 117 ? 20.133 -5.765 6.465 1.00 81.25 117 HIS A C 1
ATOM 929 O O . HIS A 1 117 ? 20.030 -6.992 6.453 1.00 81.25 117 HIS A O 1
ATOM 935 N N . ARG A 1 118 ? 19.448 -5.005 5.599 1.00 80.25 118 ARG A N 1
ATOM 936 C CA . ARG A 1 118 ? 18.592 -5.539 4.523 1.00 80.25 118 ARG A CA 1
ATOM 937 C C . ARG A 1 118 ? 19.306 -5.634 3.175 1.00 80.25 118 ARG A C 1
ATOM 939 O O . ARG A 1 118 ? 18.826 -6.351 2.303 1.00 80.25 118 ARG A O 1
ATOM 946 N N . VAL A 1 119 ? 20.418 -4.920 3.007 1.00 79.56 119 VAL A N 1
ATOM 947 C CA . VAL A 1 119 ? 21.234 -4.871 1.785 1.00 79.56 119 VAL A CA 1
ATOM 948 C C . VAL A 1 119 ? 22.711 -4.970 2.178 1.00 79.56 119 VAL A C 1
ATOM 950 O O . VAL A 1 119 ? 23.115 -4.357 3.165 1.00 79.56 119 VAL A O 1
ATOM 953 N N . ASN A 1 120 ? 23.493 -5.743 1.417 1.00 73.38 120 ASN A N 1
ATOM 954 C CA . ASN A 1 120 ? 24.940 -5.929 1.610 1.00 73.38 120 ASN A CA 1
ATOM 955 C C . ASN A 1 120 ? 25.757 -4.900 0.791 1.00 73.38 120 ASN A C 1
ATOM 957 O O . ASN A 1 120 ? 25.182 -4.013 0.164 1.00 73.38 120 ASN A O 1
ATOM 961 N N . GLU A 1 121 ? 27.087 -5.035 0.762 1.00 65.38 121 GLU A N 1
ATOM 962 C CA . GLU A 1 121 ? 28.087 -4.111 0.171 1.00 65.38 121 GLU A CA 1
ATOM 963 C C . GLU A 1 121 ? 27.913 -3.759 -1.330 1.00 65.38 121 GLU A C 1
ATOM 965 O O . GLU A 1 121 ? 28.640 -2.932 -1.866 1.00 65.38 121 GLU A O 1
ATOM 970 N N . ASP A 1 122 ? 26.890 -4.280 -2.009 1.00 79.81 122 ASP A N 1
ATOM 971 C CA . ASP A 1 122 ? 26.574 -4.032 -3.424 1.00 79.81 122 ASP A CA 1
ATOM 972 C C . ASP A 1 122 ? 25.855 -2.691 -3.701 1.00 79.81 122 ASP A C 1
ATOM 974 O O . ASP A 1 122 ? 25.102 -2.557 -4.673 1.00 79.81 122 ASP A O 1
ATOM 978 N N . CYS A 1 123 ? 26.018 -1.693 -2.834 1.00 84.06 123 CYS A N 1
ATOM 979 C CA . CYS A 1 123 ? 25.277 -0.432 -2.934 1.00 84.06 123 CYS A CA 1
ATOM 980 C C . CYS A 1 123 ? 25.623 0.351 -4.205 1.00 84.06 123 CYS A C 1
ATOM 982 O O . CYS A 1 123 ? 24.721 0.870 -4.863 1.00 84.06 123 CYS A O 1
ATOM 984 N N . ASP A 1 124 ? 26.901 0.389 -4.581 1.00 87.12 124 ASP A N 1
ATOM 985 C CA . ASP A 1 124 ? 27.353 1.093 -5.785 1.00 87.12 124 ASP A CA 1
ATOM 986 C C . ASP A 1 124 ? 26.803 0.448 -7.057 1.00 87.12 124 ASP A C 1
ATOM 988 O O . ASP A 1 124 ? 26.349 1.146 -7.966 1.00 87.12 124 ASP A O 1
ATOM 992 N N . GLU A 1 125 ? 26.735 -0.884 -7.084 1.00 89.25 125 GLU A N 1
ATOM 993 C CA . GLU A 1 125 ? 26.143 -1.617 -8.200 1.00 89.25 125 GLU A CA 1
ATOM 994 C C . GLU A 1 125 ? 24.636 -1.355 -8.304 1.00 89.25 125 GLU A C 1
ATOM 996 O O . GLU A 1 125 ? 24.118 -1.126 -9.394 1.00 89.25 125 GLU A O 1
ATOM 1001 N N . LEU A 1 126 ? 23.915 -1.301 -7.179 1.00 89.81 126 LEU A N 1
ATOM 1002 C CA . LEU A 1 126 ? 22.492 -0.947 -7.173 1.00 89.81 126 LEU A CA 1
ATOM 1003 C C . LEU A 1 126 ? 22.251 0.489 -7.656 1.00 89.81 126 LEU A C 1
ATOM 1005 O O . LEU A 1 126 ? 21.303 0.729 -8.403 1.00 89.81 126 LEU A O 1
ATOM 1009 N N . ILE A 1 127 ? 23.102 1.441 -7.263 1.00 90.44 127 ILE A N 1
ATOM 1010 C CA . ILE A 1 127 ? 23.036 2.835 -7.730 1.00 90.44 127 ILE A CA 1
ATOM 1011 C C . ILE A 1 127 ? 23.284 2.905 -9.240 1.00 90.44 127 ILE A C 1
ATOM 1013 O O . ILE A 1 127 ? 22.564 3.620 -9.946 1.00 90.44 127 ILE A O 1
ATOM 1017 N N . ARG A 1 128 ? 24.272 2.154 -9.739 1.00 91.00 128 ARG A N 1
ATOM 1018 C CA . ARG A 1 128 ? 24.584 2.062 -11.168 1.00 91.00 128 ARG A CA 1
ATOM 1019 C C . ARG A 1 128 ? 23.405 1.484 -11.951 1.00 91.00 128 ARG A C 1
ATOM 1021 O O . ARG A 1 128 ? 22.963 2.108 -12.909 1.00 91.00 128 ARG A O 1
ATOM 1028 N N . LEU A 1 129 ? 22.849 0.356 -11.501 1.00 90.69 129 LEU A N 1
ATOM 1029 C CA . LEU A 1 129 ? 21.687 -0.293 -12.118 1.00 90.69 129 LEU A CA 1
ATOM 1030 C C . LEU A 1 129 ? 20.446 0.601 -12.112 1.00 90.69 129 LEU A C 1
ATOM 1032 O O . LEU A 1 129 ? 19.722 0.648 -13.101 1.00 90.69 129 LEU A O 1
ATOM 1036 N N . TYR A 1 130 ? 20.200 1.331 -11.022 1.00 90.69 130 TYR A N 1
ATOM 1037 C CA . TYR A 1 130 ? 19.083 2.271 -10.954 1.00 90.69 130 TYR A CA 1
ATOM 1038 C C . TYR A 1 130 ? 19.262 3.439 -11.929 1.00 90.69 130 TYR A C 1
ATOM 1040 O O . TYR A 1 130 ? 18.313 3.817 -12.607 1.00 90.69 130 TYR A O 1
ATOM 1048 N N . SER A 1 131 ? 20.476 3.981 -12.047 1.00 90.44 131 SER A N 1
ATOM 1049 C CA . SER A 1 131 ? 20.768 5.054 -13.010 1.00 90.44 131 SER A CA 1
ATOM 1050 C C . SER A 1 131 ? 20.585 4.562 -14.449 1.00 90.44 131 SER A C 1
ATOM 1052 O O . SER A 1 131 ? 19.888 5.199 -15.233 1.00 90.44 131 SER A O 1
ATOM 1054 N N . GLN A 1 132 ? 21.099 3.367 -14.752 1.00 90.88 132 GLN A N 1
ATOM 1055 C CA . GLN A 1 132 ? 20.943 2.718 -16.052 1.00 90.88 132 GLN A CA 1
ATOM 1056 C C . GLN A 1 132 ? 19.464 2.466 -16.395 1.00 90.88 132 GLN A C 1
ATOM 1058 O O . GLN A 1 132 ? 19.026 2.771 -17.498 1.00 90.88 132 GLN A O 1
ATOM 1063 N N . PHE A 1 133 ? 18.663 2.002 -15.430 1.00 90.38 133 PHE A N 1
ATOM 1064 C CA . PHE A 1 133 ? 17.221 1.816 -15.607 1.00 90.38 133 PHE A CA 1
ATOM 1065 C C . PHE A 1 133 ? 16.504 3.126 -15.958 1.00 90.38 133 PHE A C 1
ATOM 1067 O O . PHE A 1 133 ? 15.621 3.150 -16.820 1.00 90.38 133 PHE A O 1
ATOM 1074 N N . ILE A 1 134 ? 16.879 4.223 -15.297 1.00 89.25 134 ILE A N 1
ATOM 1075 C CA . ILE A 1 134 ? 16.306 5.540 -15.578 1.00 89.25 134 ILE A CA 1
ATOM 1076 C C . ILE A 1 134 ? 16.631 5.956 -17.016 1.00 89.25 134 ILE A C 1
ATOM 1078 O O . ILE A 1 134 ? 15.720 6.330 -17.756 1.00 89.25 134 ILE A O 1
ATOM 1082 N N . ASP A 1 135 ? 17.892 5.841 -17.421 1.00 87.88 135 ASP A N 1
ATOM 1083 C CA . ASP A 1 135 ? 18.357 6.304 -18.728 1.00 87.88 135 ASP A CA 1
ATOM 1084 C C . ASP A 1 135 ? 17.846 5.436 -19.887 1.00 87.88 135 ASP A C 1
ATOM 1086 O O . ASP A 1 135 ? 17.453 5.964 -20.927 1.00 87.88 135 ASP A O 1
ATOM 1090 N N . GLU A 1 136 ? 17.795 4.115 -19.711 1.00 89.06 136 GLU A N 1
ATOM 1091 C CA . GLU A 1 136 ? 17.431 3.176 -20.778 1.00 89.06 136 GLU A CA 1
ATOM 1092 C C . GLU A 1 136 ? 15.923 2.932 -20.892 1.00 89.06 136 GLU A C 1
ATOM 1094 O O . GLU A 1 136 ? 15.430 2.649 -21.984 1.00 89.06 136 GLU A O 1
ATOM 1099 N N . ILE A 1 137 ? 15.171 3.027 -19.788 1.00 87.62 137 ILE A N 1
ATOM 1100 C CA . ILE A 1 137 ? 13.750 2.644 -19.754 1.00 87.62 137 ILE A CA 1
ATOM 1101 C C . ILE A 1 137 ? 12.848 3.826 -19.426 1.00 87.62 137 ILE A C 1
ATOM 1103 O O . ILE A 1 137 ? 11.882 4.078 -20.150 1.00 87.62 137 ILE A O 1
ATOM 1107 N N . VAL A 1 138 ? 13.150 4.565 -18.358 1.00 86.38 138 VAL A N 1
ATOM 1108 C CA . VAL A 1 138 ? 12.255 5.622 -17.865 1.00 86.38 138 VAL A CA 1
ATOM 1109 C C . VAL A 1 138 ? 12.266 6.844 -18.772 1.00 86.38 138 VAL A C 1
ATOM 1111 O O . VAL A 1 138 ? 11.197 7.328 -19.130 1.00 86.38 138 VAL A O 1
ATOM 1114 N N . LEU A 1 139 ? 13.438 7.346 -19.168 1.00 85.25 139 LEU A N 1
ATOM 1115 C CA . LEU A 1 139 ? 13.530 8.535 -20.019 1.00 85.25 139 LEU A CA 1
ATOM 1116 C C . LEU A 1 139 ? 12.938 8.298 -21.421 1.00 85.25 139 LEU A C 1
ATOM 1118 O O . LEU A 1 139 ? 12.125 9.126 -21.846 1.00 85.25 139 LEU A O 1
ATOM 1122 N N . PRO A 1 140 ? 13.212 7.174 -22.118 1.00 87.06 140 PRO A N 1
ATOM 1123 C CA . PRO A 1 140 ? 12.589 6.896 -23.414 1.00 87.06 140 PRO A CA 1
ATOM 1124 C C . PRO A 1 140 ? 11.069 6.707 -23.332 1.00 87.06 140 PRO A C 1
ATOM 1126 O O . PRO A 1 140 ? 10.355 7.025 -24.280 1.00 87.06 140 PRO A O 1
ATOM 1129 N N . GLN A 1 141 ? 10.555 6.227 -22.193 1.00 86.69 141 GLN A N 1
ATOM 1130 C CA . GLN A 1 141 ? 9.121 6.023 -21.948 1.00 86.69 141 GLN A CA 1
ATOM 1131 C C . GLN A 1 141 ? 8.526 7.085 -21.004 1.00 86.69 141 GLN A C 1
ATOM 1133 O O . GLN A 1 141 ? 7.493 6.842 -20.380 1.00 86.69 141 GLN A O 1
ATOM 1138 N N . SER A 1 142 ? 9.135 8.273 -20.906 1.00 84.88 142 SER A N 1
ATOM 1139 C CA . SER A 1 142 ? 8.812 9.292 -19.888 1.00 84.88 142 SER A CA 1
ATOM 1140 C C . SER A 1 142 ? 7.332 9.696 -19.858 1.00 84.88 142 SER A C 1
ATOM 1142 O O . SER A 1 142 ? 6.787 9.982 -18.789 1.00 84.88 142 SER A O 1
ATOM 1144 N N . SER A 1 143 ? 6.644 9.655 -21.003 1.00 86.06 143 SER A N 1
ATOM 1145 C CA . SER A 1 143 ? 5.202 9.902 -21.087 1.00 86.06 143 SER A CA 1
ATOM 1146 C C . SER A 1 143 ? 4.381 8.873 -20.301 1.00 86.06 1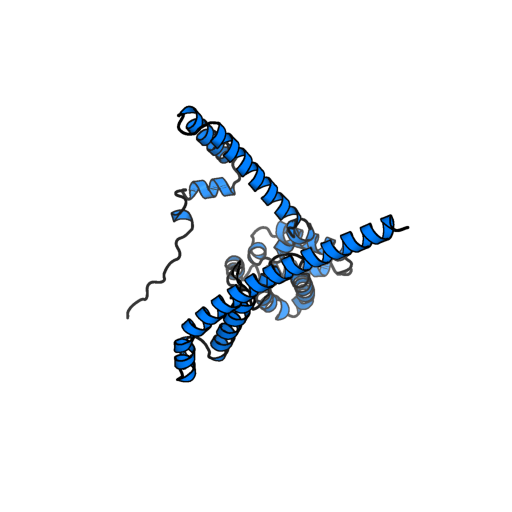43 SER A C 1
ATOM 1148 O O . SER A 1 143 ? 3.495 9.267 -19.549 1.00 86.06 143 SER A O 1
ATOM 1150 N N . GLN A 1 144 ? 4.696 7.577 -20.397 1.00 86.69 144 GLN A N 1
ATOM 1151 C CA . GLN A 1 144 ? 3.995 6.516 -19.657 1.00 86.69 144 GLN A CA 1
ATOM 1152 C C . GLN A 1 144 ? 4.193 6.660 -18.145 1.00 86.69 144 GLN A C 1
ATOM 1154 O O . GLN A 1 144 ? 3.260 6.467 -17.374 1.00 86.69 144 GLN A O 1
ATOM 1159 N N . PHE A 1 145 ? 5.399 7.042 -17.727 1.00 88.69 145 PHE A N 1
ATOM 1160 C CA . PHE A 1 145 ? 5.736 7.252 -16.320 1.00 88.69 145 PHE A CA 1
ATOM 1161 C C . PHE A 1 145 ? 5.094 8.528 -15.751 1.00 88.69 145 PHE A C 1
ATOM 1163 O O . PHE A 1 145 ? 4.629 8.533 -14.614 1.00 88.69 145 PHE A O 1
ATOM 1170 N N . SER A 1 146 ? 5.009 9.596 -16.549 1.00 87.00 146 SER A N 1
ATOM 1171 C CA . SER A 1 146 ? 4.391 10.869 -16.148 1.00 87.00 146 SER A CA 1
ATOM 1172 C C . SER A 1 146 ? 2.859 10.804 -16.109 1.00 87.00 146 SER A C 1
ATOM 1174 O O . SER A 1 146 ? 2.239 11.497 -15.305 1.00 87.00 146 SER A O 1
ATOM 1176 N N . HIS A 1 147 ? 2.247 9.976 -16.964 1.00 87.62 147 HIS A N 1
ATOM 1177 C CA . HIS A 1 147 ? 0.800 9.730 -16.995 1.00 87.62 147 HIS A CA 1
ATOM 1178 C C . HIS A 1 147 ? 0.329 8.646 -16.021 1.00 87.62 147 HIS A C 1
ATOM 1180 O O . HIS A 1 147 ? -0.867 8.374 -15.978 1.00 87.62 147 HIS A O 1
ATOM 1186 N N . PHE A 1 148 ? 1.236 8.051 -15.245 1.00 87.12 148 PHE A N 1
ATOM 1187 C CA . PHE A 1 148 ? 0.885 7.055 -14.241 1.00 87.12 148 PHE A CA 1
ATOM 1188 C C . PHE A 1 148 ? -0.127 7.624 -13.237 1.00 87.12 148 PHE A C 1
ATOM 1190 O O . PHE A 1 148 ? 0.145 8.639 -12.583 1.00 87.12 148 PHE A O 1
ATOM 1197 N N . ASP A 1 149 ? -1.274 6.960 -13.088 1.00 82.25 149 ASP A N 1
ATOM 1198 C CA . ASP A 1 149 ? -2.303 7.349 -12.127 1.00 82.25 149 ASP A CA 1
ATOM 1199 C C . ASP A 1 149 ? -2.348 6.351 -10.952 1.00 82.25 149 ASP A C 1
ATOM 1201 O O . ASP A 1 149 ? -2.820 5.225 -11.110 1.00 82.25 149 ASP A O 1
ATOM 1205 N N . PRO A 1 150 ? -1.926 6.750 -9.733 1.00 77.88 150 PRO A N 1
ATOM 1206 C CA . PRO A 1 150 ? -1.975 5.889 -8.548 1.00 77.88 150 PRO A CA 1
ATOM 1207 C C . PRO A 1 150 ? -3.383 5.426 -8.132 1.00 77.88 150 PRO A C 1
ATOM 1209 O O . PRO A 1 150 ? -3.507 4.572 -7.246 1.00 77.88 150 PRO A O 1
ATOM 1212 N N . TYR A 1 151 ? -4.446 6.025 -8.682 1.00 73.06 151 TYR A N 1
ATOM 1213 C CA . TYR A 1 151 ? -5.828 5.633 -8.401 1.00 73.06 151 TYR A CA 1
ATOM 1214 C C . TYR A 1 151 ? -6.327 4.512 -9.313 1.00 73.06 151 TYR A C 1
ATOM 1216 O O . TYR A 1 151 ? -7.154 3.712 -8.871 1.00 73.06 151 TYR A O 1
ATOM 1224 N N . THR A 1 152 ? -5.830 4.430 -10.548 1.00 76.38 152 THR A N 1
ATOM 1225 C CA . THR A 1 152 ? -6.235 3.405 -11.523 1.00 76.38 152 THR A CA 1
ATOM 1226 C C . THR A 1 152 ? -5.189 2.311 -11.686 1.00 76.38 152 THR A C 1
ATOM 1228 O O . THR A 1 152 ? -5.549 1.151 -11.893 1.00 76.38 152 THR A O 1
ATOM 1231 N N . ASP A 1 153 ? -3.913 2.660 -11.540 1.00 78.62 153 ASP A N 1
ATOM 1232 C CA . ASP A 1 153 ? -2.787 1.814 -11.903 1.00 78.62 153 ASP A CA 1
ATOM 1233 C C . ASP A 1 153 ? -2.038 1.286 -10.674 1.00 78.62 153 ASP A C 1
ATOM 1235 O O . ASP A 1 153 ? -1.954 1.900 -9.606 1.00 78.62 153 ASP A O 1
ATOM 1239 N N . ARG A 1 154 ? -1.459 0.097 -10.838 1.00 80.88 154 ARG A N 1
ATOM 1240 C CA . ARG A 1 154 ? -0.715 -0.626 -9.804 1.00 80.88 154 ARG A CA 1
ATOM 1241 C C . ARG A 1 154 ? 0.785 -0.412 -9.995 1.00 80.88 154 ARG A C 1
ATOM 1243 O O . ARG A 1 154 ? 1.343 -0.865 -10.992 1.00 80.88 154 ARG A O 1
ATOM 1250 N N . VAL A 1 155 ? 1.444 0.245 -9.033 1.00 85.25 155 VAL A N 1
ATOM 1251 C CA . VAL A 1 155 ? 2.900 0.523 -9.076 1.00 85.25 155 VAL A CA 1
ATOM 1252 C C . VAL A 1 155 ? 3.713 -0.770 -9.184 1.00 85.25 155 VAL A C 1
ATOM 1254 O O . VAL A 1 155 ? 4.681 -0.832 -9.934 1.00 85.25 155 VAL A O 1
ATOM 1257 N N . ASP A 1 156 ? 3.316 -1.812 -8.455 1.00 83.38 156 ASP A N 1
ATOM 1258 C CA . ASP A 1 156 ? 3.998 -3.104 -8.443 1.00 83.38 156 ASP A CA 1
ATOM 1259 C C . ASP A 1 156 ? 3.950 -3.789 -9.809 1.00 83.38 156 ASP A C 1
ATOM 1261 O O . ASP A 1 156 ? 4.994 -4.202 -10.303 1.00 83.38 156 ASP A O 1
ATOM 1265 N N . THR A 1 157 ? 2.780 -3.851 -10.449 1.00 86.06 157 THR A N 1
ATOM 1266 C CA . THR A 1 157 ? 2.638 -4.410 -11.803 1.00 86.06 157 THR A CA 1
ATOM 1267 C C . THR A 1 157 ? 3.404 -3.571 -12.823 1.00 86.06 157 THR A C 1
ATOM 1269 O O . THR A 1 157 ? 4.188 -4.104 -13.605 1.00 86.06 157 THR A O 1
ATOM 1272 N N . PHE A 1 158 ? 3.247 -2.247 -12.757 1.00 87.31 158 PHE A N 1
ATOM 1273 C CA . PHE A 1 158 ? 3.887 -1.318 -13.682 1.00 87.31 158 PHE A CA 1
ATOM 1274 C C . PHE A 1 158 ? 5.420 -1.430 -13.658 1.00 87.31 158 PHE A C 1
ATOM 1276 O O . PHE A 1 158 ? 6.055 -1.529 -14.710 1.00 87.31 158 PHE A O 1
ATOM 1283 N N . LEU A 1 159 ? 6.025 -1.463 -12.466 1.00 88.19 159 LEU A N 1
ATOM 1284 C CA . LEU A 1 159 ? 7.474 -1.606 -12.318 1.00 88.19 159 LEU A CA 1
ATOM 1285 C C . LEU A 1 159 ? 7.950 -3.037 -12.587 1.00 88.19 159 LEU A C 1
ATOM 1287 O O . LEU A 1 159 ? 9.004 -3.206 -13.200 1.00 88.19 159 LEU A O 1
ATOM 1291 N N . HIS A 1 160 ? 7.184 -4.058 -12.191 1.00 88.12 160 HIS A N 1
ATOM 1292 C CA . HIS A 1 160 ? 7.511 -5.459 -12.465 1.00 88.12 160 HIS A CA 1
ATOM 1293 C C . HIS A 1 160 ? 7.688 -5.703 -13.966 1.00 88.12 160 HIS A C 1
ATOM 1295 O O . HIS A 1 160 ? 8.706 -6.255 -14.383 1.00 88.12 160 HIS A O 1
ATOM 1301 N N . ASP A 1 161 ? 6.752 -5.230 -14.787 1.00 87.56 161 ASP A N 1
ATOM 1302 C CA . ASP A 1 161 ? 6.781 -5.449 -16.235 1.00 87.56 161 ASP A CA 1
ATOM 1303 C C . ASP A 1 161 ? 8.007 -4.814 -16.902 1.00 87.56 161 ASP A C 1
ATOM 1305 O O . ASP A 1 161 ? 8.480 -5.294 -17.933 1.00 87.56 161 ASP A O 1
ATOM 1309 N N . ARG A 1 162 ? 8.543 -3.737 -16.316 1.00 87.56 162 ARG A N 1
ATOM 1310 C CA . ARG A 1 162 ? 9.702 -3.007 -16.848 1.00 87.56 162 ARG A CA 1
ATOM 1311 C C . ARG A 1 162 ? 11.036 -3.485 -16.274 1.00 87.56 162 ARG A C 1
ATOM 1313 O O . ARG A 1 162 ? 12.020 -3.487 -17.011 1.00 87.56 162 ARG A O 1
ATOM 1320 N N . MET A 1 163 ? 11.077 -3.902 -15.007 1.00 85.50 163 MET A N 1
ATOM 1321 C CA . MET A 1 163 ? 12.302 -4.325 -14.314 1.00 85.50 163 MET A CA 1
ATOM 1322 C C . MET A 1 163 ? 12.505 -5.847 -14.312 1.00 85.50 163 MET A C 1
ATOM 1324 O O . MET A 1 163 ? 13.619 -6.307 -14.528 1.00 85.50 163 MET A O 1
ATOM 1328 N N . SER A 1 164 ? 11.459 -6.650 -14.093 1.00 81.50 164 SER A N 1
ATOM 1329 C CA . SER A 1 164 ? 11.588 -8.113 -13.982 1.00 81.50 164 SER A CA 1
ATOM 1330 C C . SER A 1 164 ? 11.733 -8.807 -15.337 1.00 81.50 164 SER A C 1
ATOM 1332 O O . SER A 1 164 ? 12.333 -9.876 -15.418 1.00 81.50 164 SER A O 1
ATOM 1334 N N . THR A 1 165 ? 11.199 -8.209 -16.404 1.00 77.25 165 THR A N 1
ATOM 1335 C CA . THR A 1 165 ? 11.304 -8.735 -17.779 1.00 77.25 165 THR A CA 1
ATOM 1336 C C . THR A 1 165 ? 12.738 -8.646 -18.316 1.00 77.25 165 THR A C 1
ATOM 1338 O O . THR A 1 165 ? 13.120 -9.370 -19.232 1.00 77.25 165 THR A O 1
ATOM 1341 N N . GLN A 1 166 ? 13.558 -7.772 -17.732 1.00 77.75 166 GLN A N 1
ATOM 1342 C CA . GLN A 1 166 ? 14.910 -7.484 -18.186 1.00 77.75 166 GLN A CA 1
ATOM 1343 C C . GLN A 1 166 ? 15.936 -8.031 -17.192 1.00 77.75 166 GLN A C 1
ATOM 1345 O O . GLN A 1 166 ? 16.080 -7.522 -16.083 1.00 77.75 166 GLN A O 1
ATOM 1350 N N . LYS A 1 167 ? 16.716 -9.031 -17.626 1.00 78.31 167 LYS A N 1
ATOM 1351 C CA . LYS A 1 167 ? 17.777 -9.662 -16.820 1.00 78.31 167 LYS A CA 1
ATOM 1352 C C . LYS A 1 167 ? 18.721 -8.692 -16.081 1.00 78.31 167 LYS A C 1
ATOM 1354 O O . LYS A 1 167 ? 19.008 -8.984 -14.921 1.00 78.31 167 LYS A O 1
ATOM 1359 N N . PRO A 1 168 ? 19.201 -7.562 -16.654 1.00 84.38 168 PRO A N 1
ATOM 1360 C CA . PRO A 1 168 ? 20.116 -6.674 -15.924 1.00 84.38 168 PRO A CA 1
ATOM 1361 C C . PRO A 1 168 ? 19.494 -6.063 -14.659 1.00 84.38 168 PRO A C 1
ATOM 1363 O O . PRO A 1 168 ? 20.209 -5.774 -13.703 1.00 84.38 168 PRO A O 1
ATOM 1366 N N . TYR A 1 169 ? 18.168 -5.910 -14.612 1.00 87.50 169 TYR A N 1
ATOM 1367 C CA . TYR A 1 169 ? 17.474 -5.224 -13.522 1.00 87.50 169 TYR A CA 1
ATOM 1368 C C . TYR A 1 169 ? 16.893 -6.171 -12.468 1.00 87.50 169 TYR A C 1
ATOM 1370 O O . TYR A 1 169 ? 16.264 -5.708 -11.519 1.00 87.50 169 TYR A O 1
ATOM 1378 N N . GLU A 1 170 ? 17.140 -7.482 -12.553 1.00 87.00 170 GLU A N 1
ATOM 1379 C CA . GLU A 1 170 ? 16.589 -8.457 -11.603 1.00 87.00 170 GLU A CA 1
ATOM 1380 C C . GLU A 1 170 ? 17.026 -8.168 -10.155 1.00 87.00 170 GLU A C 1
ATOM 1382 O O . GLU A 1 170 ? 16.223 -8.232 -9.220 1.00 87.00 170 GLU A O 1
ATOM 1387 N N . LYS A 1 171 ? 18.295 -7.789 -9.957 1.00 87.56 171 LYS A N 1
ATOM 1388 C CA . LYS A 1 171 ? 18.838 -7.437 -8.635 1.00 87.56 171 LYS A CA 1
ATOM 1389 C C . LYS A 1 171 ? 18.158 -6.192 -8.055 1.00 87.56 171 LYS A C 1
ATOM 1391 O O . LYS A 1 171 ? 17.790 -6.187 -6.881 1.00 87.56 171 LYS A O 1
ATOM 1396 N N . LEU A 1 172 ? 17.941 -5.175 -8.891 1.00 89.19 172 LEU A N 1
ATOM 1397 C CA . LEU A 1 172 ? 17.213 -3.960 -8.528 1.00 89.19 172 LEU A CA 1
ATOM 1398 C C . LEU A 1 172 ? 15.743 -4.274 -8.213 1.00 89.19 172 LEU A C 1
ATOM 1400 O O . LEU A 1 172 ? 15.212 -3.810 -7.206 1.00 89.19 172 LEU A O 1
ATOM 1404 N N . TRP A 1 173 ? 15.106 -5.134 -9.011 1.00 90.56 173 TRP A N 1
ATOM 1405 C CA . TRP A 1 173 ? 13.731 -5.562 -8.783 1.00 90.56 173 TRP A CA 1
ATOM 1406 C C . TRP A 1 173 ? 13.566 -6.318 -7.464 1.00 90.56 173 TRP A C 1
ATOM 1408 O O . TRP A 1 173 ? 12.601 -6.074 -6.747 1.00 90.56 173 TRP A O 1
ATOM 1418 N N . ARG A 1 174 ? 14.506 -7.195 -7.085 1.00 88.00 174 ARG A N 1
ATOM 1419 C CA . ARG A 1 174 ? 14.465 -7.887 -5.782 1.00 88.00 174 ARG A CA 1
ATOM 1420 C C . ARG A 1 174 ? 14.432 -6.897 -4.616 1.00 88.00 174 ARG A C 1
ATOM 1422 O O . ARG A 1 174 ? 13.645 -7.093 -3.691 1.00 88.00 174 ARG A O 1
ATOM 1429 N N . LEU A 1 175 ? 15.217 -5.822 -4.696 1.00 87.56 175 LEU A N 1
ATOM 1430 C CA . LEU A 1 175 ? 15.201 -4.740 -3.712 1.00 87.56 175 LEU A CA 1
ATOM 1431 C C . LEU A 1 175 ? 13.860 -3.994 -3.716 1.00 87.56 175 LEU A C 1
ATOM 1433 O O . LEU A 1 175 ? 13.230 -3.859 -2.669 1.00 87.56 175 LEU A O 1
ATOM 1437 N N . CYS A 1 176 ? 13.397 -3.539 -4.885 1.00 87.62 176 CYS A N 1
ATOM 1438 C CA . CYS A 1 176 ? 12.109 -2.856 -5.025 1.00 87.62 176 CYS A CA 1
ATOM 1439 C C . CYS A 1 176 ? 10.961 -3.722 -4.498 1.00 87.62 176 CYS A C 1
ATOM 1441 O O . CYS A 1 176 ? 10.124 -3.237 -3.747 1.00 87.62 176 CYS A O 1
ATOM 1443 N N . ARG A 1 177 ? 10.962 -5.021 -4.803 1.00 86.50 177 ARG A N 1
ATOM 1444 C CA . ARG A 1 177 ? 9.994 -5.991 -4.295 1.00 86.50 177 ARG A CA 1
ATOM 1445 C C . ARG A 1 177 ? 10.027 -6.061 -2.773 1.00 86.50 177 ARG A C 1
ATOM 1447 O O . ARG A 1 177 ? 8.971 -6.011 -2.159 1.00 86.50 177 ARG A O 1
ATOM 1454 N N . GLN A 1 178 ? 11.204 -6.156 -2.154 1.00 83.56 178 GLN A N 1
ATOM 1455 C CA . GLN A 1 178 ? 11.307 -6.127 -0.693 1.00 83.56 178 GLN A CA 1
ATOM 1456 C C . GLN A 1 178 ? 10.727 -4.829 -0.128 1.00 83.56 178 GLN A C 1
ATOM 1458 O O . GLN A 1 178 ? 9.924 -4.890 0.792 1.00 83.56 178 GLN A O 1
ATOM 1463 N N . LEU A 1 179 ? 11.058 -3.676 -0.710 1.00 82.19 179 LEU A N 1
ATOM 1464 C CA . LEU A 1 179 ? 10.549 -2.374 -0.273 1.00 82.19 179 LEU A CA 1
ATOM 1465 C C . LEU A 1 179 ? 9.030 -2.234 -0.421 1.00 82.19 179 LEU A C 1
ATOM 1467 O O . LEU A 1 179 ? 8.373 -1.737 0.489 1.00 82.19 179 LEU A O 1
ATOM 1471 N N . LEU A 1 180 ? 8.469 -2.719 -1.529 1.00 79.50 180 LEU A N 1
ATOM 1472 C CA . LEU A 1 180 ? 7.025 -2.756 -1.765 1.00 79.50 180 LEU A CA 1
ATOM 1473 C C . LEU A 1 180 ? 6.310 -3.722 -0.800 1.00 79.50 180 LEU A C 1
ATOM 1475 O O . LEU A 1 180 ? 5.133 -3.530 -0.512 1.00 79.50 180 LEU A O 1
ATOM 1479 N N . LEU A 1 181 ? 7.025 -4.723 -0.270 1.00 77.12 181 LEU A N 1
ATOM 1480 C CA . LEU A 1 181 ? 6.537 -5.687 0.724 1.00 77.12 181 LEU A CA 1
ATOM 1481 C C . LEU A 1 181 ? 6.817 -5.284 2.181 1.00 77.12 181 LEU A C 1
ATOM 1483 O O . LEU A 1 181 ? 6.256 -5.896 3.085 1.00 77.12 181 LEU A O 1
ATOM 1487 N N . LEU A 1 182 ? 7.649 -4.267 2.442 1.00 69.38 182 LEU A N 1
ATOM 1488 C CA . LEU A 1 182 ? 7.987 -3.772 3.788 1.00 69.38 182 LEU A CA 1
ATOM 1489 C C . LEU A 1 182 ? 6.819 -3.026 4.462 1.00 69.38 182 LEU A C 1
ATOM 1491 O O . LEU A 1 182 ? 7.058 -2.160 5.302 1.00 69.38 182 LEU A O 1
ATOM 1495 N N . SER A 1 183 ? 5.568 -3.330 4.097 1.00 51.50 183 SER A N 1
ATOM 1496 C CA . SER A 1 183 ? 4.372 -2.601 4.510 1.00 51.50 183 SER A CA 1
ATOM 1497 C C . SER A 1 183 ? 4.453 -2.182 5.976 1.00 51.50 183 SER A C 1
ATOM 1499 O O . SER A 1 183 ? 4.555 -3.018 6.878 1.00 51.50 183 SER A O 1
ATOM 1501 N N . HIS A 1 184 ? 4.423 -0.866 6.184 1.00 51.72 184 HIS A N 1
ATOM 1502 C CA . HIS A 1 184 ? 4.323 -0.236 7.487 1.00 51.72 184 HIS A CA 1
ATOM 1503 C C . HIS A 1 184 ? 3.216 -0.908 8.287 1.00 51.72 184 HIS A C 1
ATOM 1505 O O . HIS A 1 184 ? 2.039 -0.778 7.947 1.00 51.72 184 HIS A O 1
ATOM 1511 N N . GLY A 1 185 ? 3.584 -1.597 9.367 1.00 44.75 185 GLY A N 1
ATOM 1512 C CA . GLY A 1 185 ? 2.619 -1.937 10.397 1.00 44.75 185 GLY A CA 1
ATOM 1513 C C . GLY A 1 185 ? 1.871 -0.659 10.778 1.00 44.75 185 GLY A C 1
ATOM 1514 O O . GLY A 1 185 ? 2.504 0.320 11.167 1.00 44.75 185 GLY A O 1
ATOM 1515 N N . GLN A 1 186 ? 0.542 -0.677 10.635 1.00 44.78 186 GLN A N 1
ATOM 1516 C CA . GLN A 1 186 ? -0.386 0.408 10.994 1.00 44.78 186 GLN A CA 1
ATOM 1517 C C . GLN A 1 186 ? -0.522 1.587 10.015 1.00 44.78 186 GLN A C 1
ATOM 1519 O O . GLN A 1 186 ? -0.485 2.747 10.420 1.00 44.78 186 GLN A O 1
ATOM 1524 N N . ALA A 1 187 ? -0.820 1.336 8.745 1.00 41.03 187 ALA A N 1
ATOM 1525 C CA . ALA A 1 187 ? -1.468 2.361 7.933 1.00 41.03 187 ALA A CA 1
ATOM 1526 C C . ALA A 1 187 ? -2.612 1.746 7.127 1.00 41.03 187 ALA A C 1
ATOM 1528 O O . ALA A 1 187 ? -2.552 0.579 6.755 1.00 41.03 187 ALA A O 1
ATOM 1529 N N . SER A 1 188 ? -3.646 2.536 6.838 1.00 42.47 188 SER A N 1
ATOM 1530 C CA . SER A 1 188 ? -4.777 2.245 5.936 1.00 42.47 188 SER A CA 1
ATOM 1531 C C . SER A 1 188 ? -4.395 1.763 4.516 1.00 42.47 188 SER A C 1
ATOM 1533 O O . SER A 1 188 ? -5.203 1.859 3.605 1.00 42.47 188 SER A O 1
ATOM 1535 N N . VAL A 1 189 ? -3.172 1.292 4.280 1.00 42.44 189 VAL A N 1
ATOM 1536 C CA . VAL A 1 189 ? -2.583 0.906 2.994 1.00 42.44 189 VAL A CA 1
ATOM 1537 C C . VAL A 1 189 ? -2.434 -0.601 2.801 1.00 42.44 189 VAL A C 1
ATOM 1539 O O . VAL A 1 189 ? -2.029 -0.997 1.714 1.00 42.44 189 VAL A O 1
ATOM 1542 N N . GLU A 1 190 ? -2.904 -1.454 3.719 1.00 44.53 190 GLU A N 1
ATOM 1543 C CA . GLU A 1 190 ? -3.347 -2.786 3.263 1.00 44.53 190 GLU A CA 1
ATOM 1544 C C . GLU A 1 190 ? -4.507 -2.658 2.265 1.00 44.53 190 GLU A C 1
ATOM 1546 O O . GLU A 1 190 ? -4.614 -3.469 1.354 1.00 44.53 190 GLU A O 1
ATOM 1551 N N . ARG A 1 191 ? -5.269 -1.552 2.300 1.00 48.38 191 ARG A N 1
ATOM 1552 C CA . ARG A 1 191 ? -6.231 -1.211 1.242 1.00 48.38 191 ARG A CA 1
ATOM 1553 C C . ARG A 1 191 ? -5.570 -1.042 -0.125 1.00 48.38 191 ARG A C 1
ATOM 1555 O O . ARG A 1 191 ? -6.179 -1.351 -1.129 1.00 48.38 191 ARG A O 1
ATOM 1562 N N . GLY A 1 192 ? -4.322 -0.573 -0.209 1.00 44.91 192 GLY A N 1
ATOM 1563 C CA . GLY A 1 192 ? -3.640 -0.350 -1.494 1.00 44.91 192 GLY A CA 1
ATOM 1564 C C . GLY A 1 192 ? -3.342 -1.642 -2.263 1.00 44.91 192 GLY A C 1
ATOM 1565 O O . GLY A 1 192 ? -3.383 -1.649 -3.493 1.00 44.91 192 GLY A O 1
ATOM 1566 N N . PHE A 1 193 ? -3.105 -2.731 -1.529 1.00 44.25 193 PHE A N 1
ATOM 1567 C CA . PHE A 1 193 ? -2.797 -4.057 -2.070 1.00 44.25 193 PHE A CA 1
ATOM 1568 C C . PHE A 1 193 ? -3.959 -5.052 -1.949 1.00 44.25 193 PHE A C 1
ATOM 1570 O O . PHE A 1 193 ? -3.955 -6.076 -2.634 1.00 44.25 193 PHE A O 1
ATOM 1577 N N . SER A 1 194 ? -4.964 -4.750 -1.125 1.00 54.00 194 SER A N 1
ATOM 1578 C CA . SER A 1 194 ? -6.149 -5.576 -0.921 1.00 54.00 194 SER A CA 1
ATOM 1579 C C . SER A 1 194 ? -7.002 -5.631 -2.185 1.00 54.00 194 SER A C 1
ATOM 1581 O O . SER A 1 194 ? -7.436 -4.612 -2.724 1.00 54.00 194 SER A O 1
ATOM 1583 N N . ILE A 1 195 ? -7.321 -6.849 -2.629 1.00 55.56 195 ILE A N 1
ATOM 1584 C CA . ILE A 1 195 ? -8.334 -7.096 -3.670 1.00 55.56 195 ILE A CA 1
ATOM 1585 C C . ILE A 1 195 ? -9.683 -6.480 -3.261 1.00 55.56 195 ILE A C 1
ATOM 1587 O O . ILE A 1 195 ? -10.497 -6.124 -4.117 1.00 55.56 195 ILE A O 1
ATOM 1591 N N . ASN A 1 196 ? -9.897 -6.309 -1.957 1.00 56.34 196 ASN A N 1
ATOM 1592 C CA . ASN A 1 196 ? -11.120 -5.776 -1.395 1.00 56.34 196 ASN A CA 1
ATOM 1593 C C . ASN A 1 196 ? -11.166 -4.237 -1.367 1.00 56.34 196 ASN A C 1
ATOM 1595 O O . ASN A 1 196 ? -12.202 -3.682 -1.022 1.00 56.34 196 ASN A O 1
ATOM 1599 N N . ARG A 1 197 ? -10.123 -3.522 -1.816 1.00 61.94 197 ARG A N 1
ATOM 1600 C CA . ARG A 1 197 ? -10.160 -2.050 -1.955 1.00 61.94 197 ARG A CA 1
ATOM 1601 C C . ARG A 1 197 ? -11.365 -1.555 -2.755 1.00 61.94 197 ARG A C 1
ATOM 1603 O O . ARG A 1 197 ? -11.893 -0.486 -2.491 1.00 61.94 197 ARG A O 1
ATOM 1610 N N . GLN A 1 198 ? -11.788 -2.333 -3.753 1.00 60.94 198 GLN A N 1
ATOM 1611 C CA . GLN A 1 198 ? -12.912 -1.997 -4.634 1.00 60.94 198 GLN A CA 1
ATOM 1612 C C . GLN A 1 198 ? -14.283 -2.053 -3.932 1.00 60.94 198 GLN A C 1
ATOM 1614 O O . GLN A 1 198 ? -15.253 -1.567 -4.502 1.00 60.94 198 GLN A O 1
ATOM 1619 N N . ILE A 1 199 ? -14.368 -2.650 -2.736 1.00 60.84 199 ILE A N 1
ATOM 1620 C CA . ILE A 1 199 ? -15.590 -2.761 -1.911 1.00 60.84 199 ILE A CA 1
ATOM 1621 C C . ILE A 1 199 ? -15.456 -2.047 -0.560 1.00 60.84 199 ILE A C 1
ATOM 1623 O O . ILE A 1 199 ? -16.360 -2.092 0.267 1.00 60.84 199 ILE A O 1
ATOM 1627 N N . GLU A 1 200 ? -14.316 -1.410 -0.302 1.00 58.59 200 GLU A N 1
ATOM 1628 C CA . GLU A 1 200 ? -14.048 -0.712 0.951 1.00 58.59 200 GLU A CA 1
ATOM 1629 C C . GLU A 1 200 ? -14.601 0.713 0.913 1.00 58.59 200 GLU A C 1
ATOM 1631 O O . GLU A 1 200 ? -13.906 1.634 0.489 1.00 58.59 200 GLU A O 1
ATOM 1636 N N . ASP A 1 201 ? -15.817 0.902 1.429 1.00 59.03 201 ASP A N 1
ATOM 1637 C CA . ASP A 1 201 ? -16.288 2.216 1.879 1.00 59.03 201 ASP A CA 1
ATOM 1638 C C . ASP A 1 201 ? -16.116 2.370 3.399 1.00 59.03 201 ASP A C 1
ATOM 1640 O O . ASP A 1 201 ? -16.214 1.408 4.173 1.00 59.03 201 ASP A O 1
ATOM 1644 N N . ASP A 1 202 ? -15.870 3.604 3.848 1.00 55.78 202 ASP A N 1
ATOM 1645 C CA . ASP A 1 202 ? -15.818 3.913 5.275 1.00 55.78 202 ASP A CA 1
ATOM 1646 C C . ASP A 1 202 ? -17.201 3.633 5.909 1.00 55.78 202 ASP A C 1
ATOM 1648 O O . ASP A 1 202 ? -18.228 4.068 5.389 1.00 55.78 202 ASP A O 1
ATOM 1652 N N . ASN A 1 203 ? -17.224 2.956 7.068 1.00 61.12 203 ASN A N 1
ATOM 1653 C CA . ASN A 1 203 ? -18.430 2.679 7.873 1.00 61.12 203 ASN A CA 1
ATOM 1654 C C . ASN A 1 203 ? -19.376 1.560 7.359 1.00 61.12 203 ASN A C 1
ATOM 1656 O O . ASN A 1 203 ? -20.559 1.550 7.707 1.00 61.12 203 ASN A O 1
ATOM 1660 N N . LEU A 1 204 ? -18.878 0.590 6.581 1.00 69.44 204 LEU A N 1
ATOM 1661 C CA . LEU A 1 204 ? -19.617 -0.646 6.269 1.00 69.44 204 LEU A CA 1
ATOM 1662 C C . LEU A 1 204 ? -19.494 -1.688 7.395 1.00 69.44 204 LEU A C 1
ATOM 1664 O O . LEU A 1 204 ? -18.459 -1.791 8.055 1.00 69.44 204 LEU A O 1
ATOM 1668 N N . SER A 1 205 ? -20.545 -2.488 7.601 1.00 76.19 205 SER A N 1
ATOM 1669 C CA . SER A 1 205 ? -20.463 -3.676 8.458 1.00 76.19 205 SER A CA 1
ATOM 1670 C C . SER A 1 205 ? -19.735 -4.820 7.746 1.00 76.19 205 SER A C 1
ATOM 1672 O O . SER A 1 205 ? -19.754 -4.916 6.519 1.00 76.19 205 SER A O 1
ATOM 1674 N N . GLU A 1 206 ? -19.139 -5.724 8.524 1.00 75.38 206 GLU A N 1
ATOM 1675 C CA . GLU A 1 206 ? -18.467 -6.927 8.014 1.00 75.38 206 GLU A CA 1
ATOM 1676 C C . GLU A 1 206 ? -19.393 -7.774 7.122 1.00 75.38 206 GLU A C 1
ATOM 1678 O O . GLU A 1 206 ? -19.009 -8.174 6.026 1.00 75.38 206 GLU A O 1
ATOM 1683 N N . ASP A 1 207 ? -20.655 -7.947 7.523 1.00 77.00 207 ASP A N 1
ATOM 1684 C CA . ASP A 1 207 ? -21.655 -8.683 6.736 1.00 77.00 207 ASP A CA 1
ATOM 1685 C C . ASP A 1 207 ? -21.887 -8.067 5.348 1.00 77.00 207 ASP A C 1
ATOM 1687 O O . ASP A 1 207 ? -22.030 -8.774 4.347 1.00 77.00 207 ASP A O 1
ATOM 1691 N N . LEU A 1 208 ? -21.922 -6.733 5.274 1.00 81.00 208 LEU A N 1
ATOM 1692 C CA . LEU A 1 208 ? -22.124 -6.017 4.018 1.00 81.00 208 LEU A CA 1
ATOM 1693 C C . LEU A 1 208 ? -20.901 -6.154 3.108 1.00 81.00 208 LEU A C 1
ATOM 1695 O O . LEU A 1 208 ? -21.036 -6.280 1.891 1.00 81.00 208 LEU A O 1
ATOM 1699 N N . TYR A 1 209 ? -19.724 -6.203 3.716 1.00 78.00 209 TYR A N 1
ATOM 1700 C CA . TYR A 1 209 ? -18.461 -6.402 3.033 1.00 78.00 209 TYR A CA 1
ATOM 1701 C C . TYR A 1 209 ? -18.368 -7.784 2.378 1.00 78.00 209 TYR A C 1
ATOM 1703 O O . TYR A 1 209 ? -18.054 -7.904 1.192 1.00 78.00 209 TYR A O 1
ATOM 1711 N N . VAL A 1 210 ? -18.726 -8.837 3.121 1.00 82.44 210 VAL A N 1
ATOM 1712 C CA . VAL A 1 210 ? -18.800 -10.207 2.593 1.00 82.44 210 VAL A CA 1
ATOM 1713 C C . VAL A 1 210 ? -19.804 -10.279 1.441 1.00 82.44 210 VAL A C 1
ATOM 1715 O O . VAL A 1 210 ? -19.494 -10.829 0.384 1.00 82.44 210 VAL A O 1
ATOM 1718 N N . ALA A 1 211 ? -20.977 -9.658 1.596 1.00 83.38 211 ALA A N 1
ATOM 1719 C CA . ALA A 1 211 ? -22.002 -9.646 0.557 1.00 83.38 211 ALA A CA 1
ATOM 1720 C C . ALA A 1 211 ? -21.527 -8.960 -0.738 1.00 83.38 211 ALA A C 1
ATOM 1722 O O . ALA A 1 211 ? -21.694 -9.514 -1.827 1.00 83.38 211 ALA A O 1
ATOM 1723 N N . GLN A 1 212 ? -20.898 -7.785 -0.641 1.00 83.81 212 GLN A N 1
ATOM 1724 C CA . GLN A 1 212 ? -20.342 -7.081 -1.801 1.00 83.81 212 GLN A CA 1
ATOM 1725 C C . GLN A 1 212 ? -19.222 -7.881 -2.475 1.00 83.81 212 GLN A C 1
ATOM 1727 O O . GLN A 1 212 ? -19.164 -7.939 -3.706 1.00 83.81 212 GLN A O 1
ATOM 1732 N N . ARG A 1 213 ? -18.367 -8.551 -1.689 1.00 84.75 213 ARG A N 1
ATOM 1733 C CA . ARG A 1 213 ? -17.310 -9.417 -2.222 1.00 84.75 213 ARG A CA 1
ATOM 1734 C C . ARG A 1 213 ? -17.884 -10.567 -3.043 1.00 84.75 213 ARG A C 1
ATOM 1736 O O . ARG A 1 213 ? -17.451 -10.760 -4.177 1.00 84.75 213 ARG A O 1
ATOM 1743 N N . CYS A 1 214 ? -18.893 -11.262 -2.517 1.00 86.00 214 CYS A N 1
ATOM 1744 C CA . CYS A 1 214 ? -19.574 -12.345 -3.227 1.00 86.00 214 CYS A CA 1
ATOM 1745 C C . CYS A 1 214 ? -20.168 -11.877 -4.563 1.00 86.00 214 CYS A C 1
ATOM 1747 O O . CYS A 1 214 ? -20.052 -12.577 -5.568 1.00 86.00 214 CYS A O 1
ATOM 1749 N N . ILE A 1 215 ? -20.766 -10.681 -4.591 1.00 86.12 215 ILE A N 1
ATOM 1750 C CA . ILE A 1 215 ? -21.323 -10.099 -5.820 1.00 86.12 215 ILE A CA 1
ATOM 1751 C C . ILE A 1 215 ? -20.209 -9.820 -6.833 1.00 86.12 215 ILE A C 1
ATOM 1753 O O . ILE A 1 215 ? -20.321 -10.224 -7.990 1.00 86.12 215 ILE A O 1
ATOM 1757 N N . LEU A 1 216 ? -19.121 -9.164 -6.419 1.00 84.56 216 LEU A N 1
ATOM 1758 C CA . LEU A 1 216 ? -18.008 -8.865 -7.322 1.00 84.56 216 LEU A CA 1
ATOM 1759 C C . LEU A 1 216 ? -17.320 -10.120 -7.856 1.00 84.56 216 LEU A C 1
ATOM 1761 O O . LEU A 1 216 ? -16.975 -10.160 -9.035 1.00 84.56 216 LEU A O 1
ATOM 1765 N N . ASP A 1 217 ? -17.114 -11.134 -7.020 1.00 87.00 217 ASP A N 1
ATOM 1766 C CA . ASP A 1 217 ? -16.486 -12.383 -7.453 1.00 87.00 217 ASP A CA 1
ATOM 1767 C C . ASP A 1 217 ? -17.360 -13.116 -8.475 1.00 87.00 217 ASP A C 1
ATOM 1769 O O . ASP A 1 217 ? -16.851 -13.581 -9.496 1.00 87.00 217 ASP A O 1
ATOM 1773 N N . HIS A 1 218 ? -18.681 -13.123 -8.277 1.00 87.12 218 HIS A N 1
ATOM 1774 C CA . HIS A 1 218 ? -19.611 -13.657 -9.267 1.00 87.12 218 HIS A CA 1
ATOM 1775 C C . HIS A 1 218 ? -19.582 -12.857 -10.580 1.00 87.12 218 HIS A C 1
ATOM 1777 O O . HIS A 1 218 ? -19.482 -13.439 -11.658 1.00 87.12 218 HIS A O 1
ATOM 1783 N N . LEU A 1 219 ? -19.592 -11.522 -10.509 1.00 87.19 219 LEU A N 1
ATOM 1784 C CA . LEU A 1 219 ? -19.512 -10.663 -11.695 1.00 87.19 219 LEU A CA 1
ATOM 1785 C C . LEU A 1 219 ? -18.213 -10.863 -12.481 1.00 87.19 219 LEU A C 1
ATOM 1787 O O . LEU A 1 219 ? -18.237 -10.847 -13.712 1.00 87.19 219 LEU A O 1
ATOM 1791 N N . ARG A 1 220 ? -17.088 -11.070 -11.789 1.00 85.94 220 ARG A N 1
ATOM 1792 C CA . ARG A 1 220 ? -15.799 -11.386 -12.416 1.00 85.94 220 ARG A CA 1
ATOM 1793 C C . ARG A 1 220 ? -15.831 -12.751 -13.097 1.00 85.94 220 ARG A C 1
ATOM 1795 O O . ARG A 1 220 ? -15.404 -12.844 -14.242 1.00 85.94 220 ARG A O 1
ATOM 1802 N N . ALA A 1 221 ? -16.376 -13.774 -12.437 1.00 86.69 221 ALA A N 1
ATOM 1803 C CA . ALA A 1 221 ? -16.504 -15.116 -13.008 1.00 86.69 221 ALA A CA 1
ATOM 1804 C C . ALA A 1 221 ? -17.371 -15.134 -14.279 1.00 86.69 221 ALA A C 1
ATOM 1806 O O . ALA A 1 221 ? -17.073 -15.850 -15.229 1.00 86.69 221 ALA A O 1
ATOM 1807 N N . VAL A 1 222 ? -18.423 -14.315 -14.309 1.00 87.25 222 VAL A N 1
ATOM 1808 C CA . VAL A 1 222 ? -19.377 -14.233 -15.424 1.00 87.25 222 VAL A CA 1
ATOM 1809 C C . VAL A 1 222 ? -18.913 -13.256 -16.528 1.00 87.25 222 VAL A C 1
ATOM 1811 O O . VAL A 1 222 ? -19.485 -13.201 -17.617 1.00 87.25 222 VAL A O 1
ATOM 1814 N N . GLY A 1 223 ? -17.823 -12.514 -16.303 1.00 86.88 223 GLY A N 1
ATOM 1815 C CA . GLY A 1 223 ? -17.242 -11.602 -17.296 1.00 86.88 223 GLY A CA 1
ATOM 1816 C C . GLY A 1 223 ? -17.994 -10.275 -17.441 1.00 86.88 223 GLY A C 1
ATOM 1817 O O . GLY A 1 223 ? -17.957 -9.653 -18.501 1.00 86.88 223 GLY A O 1
ATOM 1818 N N . GLY A 1 224 ? -18.677 -9.832 -16.383 1.00 84.50 224 GLY A N 1
ATOM 1819 C CA . GLY A 1 224 ? -19.348 -8.536 -16.311 1.00 84.50 224 GLY A CA 1
ATOM 1820 C C . GLY A 1 224 ? -20.867 -8.613 -16.156 1.00 84.50 224 GLY A C 1
ATOM 1821 O O . GLY A 1 224 ? -21.495 -9.664 -16.247 1.00 84.50 224 GLY A O 1
ATOM 1822 N N . THR A 1 225 ? -21.480 -7.451 -15.928 1.00 81.19 225 THR A N 1
ATOM 1823 C CA . THR A 1 225 ? -22.905 -7.323 -15.567 1.00 81.19 225 THR A CA 1
ATOM 1824 C C . THR A 1 225 ? -23.872 -7.764 -16.664 1.00 81.19 225 THR A C 1
ATOM 1826 O O . THR A 1 225 ? -24.979 -8.192 -16.359 1.00 81.19 225 THR A O 1
ATOM 1829 N N . LYS A 1 226 ? -23.466 -7.688 -17.937 1.00 82.38 226 LYS A N 1
ATOM 1830 C CA . LYS A 1 226 ? -24.311 -8.051 -19.090 1.00 82.38 226 LYS A CA 1
ATOM 1831 C C . LYS A 1 226 ? -24.487 -9.559 -19.274 1.00 82.38 226 LYS A C 1
ATOM 1833 O O . LYS A 1 226 ? -25.429 -9.973 -19.938 1.00 82.38 226 LYS A O 1
ATOM 1838 N N . ASN A 1 227 ? -23.594 -10.351 -18.691 1.00 84.25 227 ASN A N 1
ATOM 1839 C CA . ASN A 1 227 ? -23.575 -11.803 -18.844 1.00 84.25 227 ASN A CA 1
ATOM 1840 C C . ASN A 1 227 ? -24.270 -12.522 -17.676 1.00 84.25 227 ASN A C 1
ATOM 1842 O O . ASN A 1 227 ? -24.386 -13.745 -17.691 1.00 84.25 227 ASN A O 1
ATOM 1846 N N . VAL A 1 228 ? -24.729 -11.779 -16.660 1.00 85.69 228 VAL A N 1
ATOM 1847 C CA . VAL A 1 228 ? -25.440 -12.343 -15.508 1.00 85.69 228 VAL A CA 1
ATOM 1848 C C . VAL A 1 228 ? -26.817 -12.814 -15.953 1.00 85.69 228 VAL A C 1
ATOM 1850 O O . VAL A 1 228 ? -27.664 -12.020 -16.365 1.00 85.69 228 VAL A O 1
ATOM 1853 N N . THR A 1 229 ? -27.047 -14.119 -15.862 1.00 84.62 229 THR A N 1
ATOM 1854 C CA . THR A 1 229 ? -28.332 -14.732 -16.181 1.00 84.62 229 THR A CA 1
ATOM 1855 C C . THR A 1 229 ? -29.312 -14.504 -15.032 1.00 84.62 229 THR A C 1
ATOM 1857 O O . THR A 1 229 ? -29.055 -14.862 -13.885 1.00 84.62 229 THR A O 1
ATOM 1860 N N . ILE A 1 230 ? -30.451 -13.876 -15.332 1.00 86.31 230 ILE A N 1
ATOM 1861 C CA . ILE A 1 230 ? -31.519 -13.667 -14.349 1.00 86.31 230 ILE A CA 1
ATOM 1862 C C . ILE A 1 230 ? -32.346 -14.950 -14.282 1.00 86.31 230 ILE A C 1
ATOM 1864 O O . ILE A 1 230 ? -33.191 -15.205 -15.142 1.00 86.31 230 ILE A O 1
ATOM 1868 N N . ASP A 1 231 ? -32.079 -15.771 -13.274 1.00 90.38 231 ASP A N 1
ATOM 1869 C CA . ASP A 1 231 ? -32.775 -17.030 -13.051 1.00 90.38 231 ASP A CA 1
ATOM 1870 C C . ASP A 1 231 ? -34.009 -16.861 -12.136 1.00 90.38 231 ASP A C 1
ATOM 1872 O O . ASP A 1 231 ? -34.193 -15.869 -11.420 1.00 90.38 231 ASP A O 1
ATOM 1876 N N . LYS A 1 232 ? -34.916 -17.845 -12.176 1.00 91.12 232 LYS A N 1
ATOM 1877 C CA . LYS A 1 232 ? -36.101 -17.864 -11.298 1.00 91.12 232 LYS A CA 1
ATOM 1878 C C . LYS A 1 232 ? -35.730 -17.853 -9.801 1.00 91.12 232 LYS A C 1
ATOM 1880 O O . LYS A 1 232 ? -36.398 -17.135 -9.055 1.00 91.12 232 LYS A O 1
ATOM 1885 N N . PRO A 1 233 ? -34.702 -18.591 -9.333 1.00 90.06 233 PRO A N 1
ATOM 1886 C CA . PRO A 1 233 ? -34.226 -18.505 -7.952 1.00 90.06 233 PRO A CA 1
ATOM 1887 C C . PRO A 1 233 ? -33.818 -17.095 -7.507 1.00 90.06 233 PRO A C 1
ATOM 1889 O O . PRO A 1 233 ? -34.213 -16.677 -6.417 1.00 90.06 233 PRO A O 1
ATOM 1892 N N . LEU A 1 234 ? -33.094 -16.331 -8.332 1.00 88.62 234 LEU A N 1
ATOM 1893 C CA . LEU A 1 234 ? -32.717 -14.951 -8.023 1.00 88.62 234 LEU A CA 1
ATOM 1894 C C . LEU A 1 234 ? -33.951 -14.058 -7.903 1.00 88.62 234 LEU A C 1
ATOM 1896 O O . LEU A 1 234 ? -34.059 -13.301 -6.938 1.00 88.62 234 LEU A O 1
ATOM 1900 N N . LEU A 1 235 ? -34.921 -14.196 -8.814 1.00 89.94 235 LEU A N 1
ATOM 1901 C CA . LEU A 1 235 ? -36.185 -13.453 -8.748 1.00 89.94 235 LEU A CA 1
ATOM 1902 C C . LEU A 1 235 ? -36.965 -13.757 -7.460 1.00 89.94 235 LEU A C 1
ATOM 1904 O O . LEU A 1 235 ? -37.423 -12.836 -6.779 1.00 89.94 235 LEU A O 1
ATOM 1908 N N . MET A 1 236 ? -37.057 -15.032 -7.075 1.00 91.25 236 MET A N 1
ATOM 1909 C CA . MET A 1 236 ? -37.687 -15.445 -5.816 1.00 91.25 236 MET A CA 1
ATOM 1910 C C . MET A 1 236 ? -36.927 -14.919 -4.592 1.00 91.25 236 MET A C 1
ATOM 1912 O O . MET A 1 236 ? -37.534 -14.453 -3.623 1.00 91.25 236 MET A O 1
ATOM 1916 N N . SER A 1 237 ? -35.594 -14.939 -4.638 1.00 89.12 237 SER A N 1
ATOM 1917 C CA . SER A 1 237 ? -34.751 -14.397 -3.575 1.00 89.12 237 SER A CA 1
ATOM 1918 C C . SER A 1 237 ? -34.975 -12.895 -3.398 1.00 89.12 237 SER A C 1
ATOM 1920 O O . SER A 1 237 ? -35.169 -12.448 -2.263 1.00 89.12 237 SER A O 1
ATOM 1922 N N . VAL A 1 238 ? -35.018 -12.123 -4.488 1.00 88.75 238 VAL A N 1
ATOM 1923 C CA . VAL A 1 238 ? -35.290 -10.677 -4.470 1.00 88.75 238 VAL A CA 1
ATOM 1924 C C . VAL A 1 238 ? -36.696 -10.389 -3.940 1.00 88.75 238 VAL A C 1
ATOM 1926 O O . VAL A 1 238 ? -36.844 -9.530 -3.070 1.00 88.75 238 VAL A O 1
ATOM 1929 N N . GLY A 1 239 ? -37.7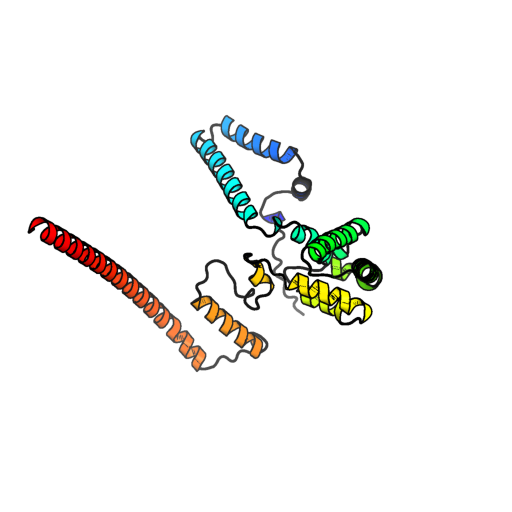08 -11.153 -4.365 1.00 90.25 239 GLY A N 1
ATOM 1930 C CA . GLY A 1 239 ? -39.082 -11.017 -3.868 1.00 90.25 239 GLY A CA 1
ATOM 1931 C C . GLY A 1 239 ? -39.195 -11.149 -2.342 1.00 90.25 239 GLY A C 1
ATOM 1932 O O . GLY A 1 239 ? -39.941 -10.410 -1.703 1.00 90.25 239 GLY A O 1
ATOM 1933 N N . GLY A 1 240 ? -38.386 -12.021 -1.730 1.00 91.81 240 GLY A N 1
ATOM 1934 C CA . GLY A 1 240 ? -38.323 -12.189 -0.272 1.00 91.81 240 GLY A CA 1
ATOM 1935 C C . GLY A 1 240 ? -37.378 -11.230 0.470 1.00 91.81 240 GLY A C 1
ATOM 1936 O O . GLY A 1 240 ? -37.328 -11.260 1.703 1.00 91.81 240 GLY A O 1
ATOM 1937 N N . ALA A 1 241 ? -36.606 -10.387 -0.226 1.00 89.94 241 ALA A N 1
ATOM 1938 C CA . ALA A 1 241 ? -35.535 -9.592 0.386 1.00 89.94 241 ALA A CA 1
ATOM 1939 C C . ALA A 1 241 ? -36.055 -8.604 1.439 1.00 89.94 241 ALA A C 1
ATOM 1941 O O . ALA A 1 241 ? -35.494 -8.506 2.532 1.00 89.94 241 ALA A O 1
ATOM 1942 N N . ARG A 1 242 ? -37.180 -7.935 1.155 1.00 90.19 242 ARG A N 1
ATOM 1943 C CA . ARG A 1 242 ? -37.814 -7.003 2.099 1.00 90.19 242 ARG A CA 1
ATOM 1944 C C . ARG A 1 242 ? -38.237 -7.699 3.392 1.00 90.19 242 ARG A C 1
ATOM 1946 O O . ARG A 1 242 ? -38.032 -7.156 4.472 1.00 90.19 242 ARG A O 1
ATOM 1953 N N . GLN A 1 243 ? -38.798 -8.903 3.295 1.00 92.88 243 GLN A N 1
ATOM 1954 C CA . GLN A 1 243 ? -39.229 -9.665 4.466 1.00 92.88 243 GLN A CA 1
ATOM 1955 C C . GLN A 1 243 ? -38.034 -10.122 5.311 1.00 92.88 243 GLN A C 1
ATOM 1957 O O . GLN A 1 243 ? -38.074 -10.007 6.535 1.00 92.88 243 GLN A O 1
ATOM 1962 N N . ARG A 1 244 ? -36.940 -10.565 4.672 1.00 91.12 244 ARG A N 1
ATOM 1963 C CA . ARG A 1 244 ? -35.685 -10.893 5.371 1.00 91.12 244 ARG A CA 1
ATOM 1964 C C . ARG A 1 244 ? -35.092 -9.678 6.082 1.00 91.12 244 ARG A C 1
ATOM 1966 O O . ARG A 1 244 ? -34.651 -9.807 7.218 1.00 91.12 244 ARG A O 1
ATOM 1973 N N . TYR A 1 245 ? -35.130 -8.506 5.449 1.00 88.88 245 TYR A N 1
ATOM 1974 C CA . TYR A 1 245 ? -34.666 -7.262 6.060 1.00 88.88 245 TYR A CA 1
ATOM 1975 C C . TYR A 1 245 ? -35.493 -6.876 7.293 1.00 88.88 245 TYR A C 1
ATOM 1977 O O . TYR A 1 245 ? -34.929 -6.591 8.346 1.00 88.88 245 TYR A O 1
ATOM 1985 N N . ILE A 1 246 ? -36.826 -6.932 7.197 1.00 92.31 246 ILE A N 1
ATOM 1986 C CA . ILE A 1 246 ? -37.715 -6.652 8.335 1.00 92.31 246 ILE A CA 1
ATOM 1987 C C . ILE A 1 246 ? -37.431 -7.621 9.489 1.00 92.31 246 ILE A C 1
ATOM 1989 O O . ILE A 1 246 ? -37.223 -7.179 10.616 1.00 92.31 246 ILE A O 1
ATOM 1993 N N . LYS A 1 247 ? -37.325 -8.924 9.196 1.00 93.81 247 LYS A N 1
ATOM 1994 C CA . LYS A 1 247 ? -36.979 -9.941 10.196 1.00 93.81 247 LYS A CA 1
ATOM 1995 C C . LYS A 1 247 ? -35.631 -9.650 10.866 1.00 93.81 247 LYS A C 1
ATOM 1997 O O . LYS A 1 247 ? -35.527 -9.704 12.085 1.00 93.81 247 LYS A O 1
ATOM 2002 N N . HIS A 1 248 ? -34.616 -9.275 10.088 1.00 88.88 248 HIS A N 1
ATOM 2003 C CA . HIS A 1 248 ? -33.306 -8.911 10.625 1.00 88.88 248 HIS A CA 1
ATOM 2004 C C . HIS A 1 248 ? -33.380 -7.709 11.583 1.00 88.88 248 HIS A C 1
ATOM 2006 O O . HIS A 1 248 ? -32.766 -7.734 12.650 1.00 88.88 248 HIS A O 1
ATOM 2012 N N . LEU A 1 249 ? -34.163 -6.675 11.254 1.00 92.00 249 LEU A N 1
ATOM 2013 C CA . LEU A 1 249 ? -34.369 -5.531 12.149 1.00 92.00 249 LEU A CA 1
ATOM 2014 C C . LEU A 1 249 ? -35.062 -5.930 13.459 1.00 92.00 249 LEU A C 1
ATOM 2016 O O . LEU A 1 249 ? -34.701 -5.422 14.523 1.00 92.00 249 LEU A O 1
ATOM 2020 N N . GLU A 1 250 ? -36.047 -6.826 13.399 1.00 93.88 250 GLU A N 1
ATOM 2021 C CA . GLU A 1 250 ? -36.722 -7.355 14.588 1.00 93.88 250 GLU A CA 1
ATOM 2022 C C . GLU A 1 250 ? -35.768 -8.166 15.468 1.00 93.88 250 GLU A C 1
ATOM 2024 O O . GLU A 1 250 ? -35.721 -7.950 16.681 1.00 93.88 250 GLU A O 1
ATOM 2029 N N . ASP A 1 251 ? -34.948 -9.030 14.869 1.00 91.06 251 ASP A N 1
ATOM 2030 C CA . ASP A 1 251 ? -33.944 -9.821 15.582 1.00 91.06 251 ASP A CA 1
ATOM 2031 C C . ASP A 1 251 ? -32.891 -8.924 16.250 1.00 91.06 251 ASP A C 1
ATOM 2033 O O . ASP A 1 251 ? -32.508 -9.156 17.399 1.00 91.06 251 ASP A O 1
ATOM 2037 N N . MET A 1 252 ? -32.457 -7.854 15.576 1.00 87.75 252 MET A N 1
ATOM 2038 C CA . MET A 1 252 ? -31.525 -6.874 16.145 1.00 87.75 252 MET A CA 1
ATOM 2039 C C . MET A 1 252 ? -32.130 -6.112 17.330 1.00 87.75 252 MET A C 1
ATOM 2041 O O . MET A 1 252 ? -31.435 -5.874 18.321 1.00 87.75 252 MET A O 1
ATOM 2045 N N . ARG A 1 253 ? -33.425 -5.770 17.271 1.00 91.88 253 ARG A N 1
ATOM 2046 C CA . ARG A 1 253 ? -34.144 -5.170 18.408 1.00 91.88 253 ARG A CA 1
ATOM 2047 C C . ARG A 1 253 ? -34.211 -6.139 19.588 1.00 91.88 253 ARG A C 1
ATOM 2049 O O . ARG A 1 253 ? -33.803 -5.766 20.683 1.00 91.88 253 ARG A O 1
ATOM 2056 N N . ARG A 1 254 ? -34.613 -7.393 19.352 1.00 92.94 254 ARG A N 1
ATOM 2057 C CA . ARG A 1 254 ? -34.682 -8.431 20.397 1.00 92.94 254 ARG A CA 1
ATOM 2058 C C . ARG A 1 254 ? -33.330 -8.657 21.071 1.00 92.94 254 ARG A C 1
ATOM 2060 O O . ARG A 1 254 ? -33.242 -8.598 22.291 1.00 92.94 254 ARG A O 1
ATOM 2067 N N . LYS A 1 255 ? -32.255 -8.810 20.287 1.00 91.25 255 LYS A N 1
ATOM 2068 C CA . LYS A 1 255 ? -30.889 -8.978 20.815 1.00 91.25 255 LYS A CA 1
ATOM 2069 C C . LYS A 1 255 ? -30.446 -7.805 21.689 1.00 91.25 255 LYS A C 1
ATOM 2071 O O . LYS A 1 255 ? -29.763 -8.017 22.689 1.00 91.25 255 LYS A O 1
ATOM 2076 N N . ARG A 1 256 ? -30.807 -6.570 21.323 1.00 88.06 256 ARG A N 1
ATOM 2077 C CA . ARG A 1 256 ? -30.492 -5.381 22.126 1.00 88.06 256 ARG A CA 1
ATOM 2078 C C . ARG A 1 256 ? -31.234 -5.405 23.461 1.00 88.06 256 ARG A C 1
ATOM 2080 O O . ARG A 1 256 ? -30.603 -5.203 24.497 1.00 88.06 256 ARG A O 1
ATOM 2087 N N . ASP A 1 257 ? -32.528 -5.700 23.430 1.00 91.00 257 ASP A N 1
ATOM 2088 C CA . ASP A 1 257 ? -33.370 -5.735 24.626 1.00 91.00 257 ASP A CA 1
ATOM 2089 C C . ASP A 1 257 ? -32.936 -6.866 25.578 1.00 91.00 257 ASP A C 1
ATOM 2091 O O . ASP A 1 257 ? -32.867 -6.676 26.794 1.00 91.00 257 ASP A O 1
ATOM 2095 N N . ASP A 1 258 ? -32.566 -8.029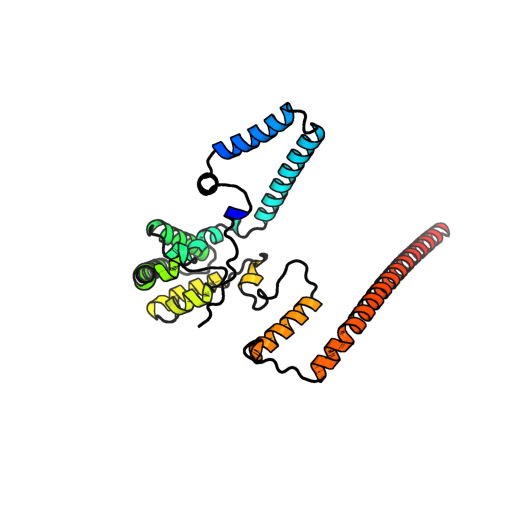 25.037 1.00 91.19 258 ASP A N 1
ATOM 2096 C CA . ASP A 1 258 ? -32.040 -9.154 25.815 1.00 91.19 258 ASP A CA 1
ATOM 2097 C C . ASP A 1 258 ? -30.671 -8.838 26.423 1.00 91.19 258 ASP A C 1
ATOM 2099 O O . ASP A 1 258 ? -30.422 -9.164 27.586 1.00 91.19 258 ASP A O 1
ATOM 2103 N N . LYS A 1 259 ? -29.796 -8.146 25.682 1.00 89.56 259 LYS A N 1
ATOM 2104 C CA . LYS A 1 259 ? -28.497 -7.698 26.197 1.00 89.56 259 LYS A CA 1
ATOM 2105 C C . LYS A 1 259 ? -28.673 -6.727 27.361 1.00 89.56 259 LYS A C 1
ATOM 2107 O O . LYS A 1 259 ? -28.020 -6.899 28.385 1.00 89.56 259 LYS A O 1
ATOM 2112 N N . GLU A 1 260 ? -29.587 -5.765 27.248 1.00 88.25 260 GLU A N 1
ATOM 2113 C CA . GLU A 1 260 ? -29.872 -4.804 28.317 1.00 88.25 260 GLU A CA 1
ATOM 2114 C C . GLU A 1 260 ? -30.449 -5.489 29.565 1.00 88.25 260 GLU A C 1
ATOM 2116 O O . GLU A 1 260 ? -30.001 -5.229 30.685 1.00 88.25 260 GLU A O 1
ATOM 2121 N N . LYS A 1 261 ? -31.394 -6.421 29.386 1.00 90.44 261 LYS A N 1
ATOM 2122 C CA . LYS A 1 261 ? -31.925 -7.238 30.487 1.00 90.44 261 LYS A CA 1
ATOM 2123 C C . LYS A 1 261 ? -30.828 -8.063 31.153 1.00 90.44 261 LYS A C 1
ATOM 2125 O O . LYS A 1 261 ? -30.791 -8.139 32.380 1.00 90.44 261 LYS A O 1
ATOM 2130 N N . ASN A 1 262 ? -29.933 -8.666 30.373 1.00 88.38 262 ASN A N 1
ATOM 2131 C CA . ASN A 1 262 ? -28.852 -9.485 30.907 1.00 88.38 262 ASN A CA 1
ATOM 2132 C C . ASN A 1 262 ? -27.817 -8.642 31.670 1.00 88.38 262 ASN A C 1
ATOM 2134 O O . ASN A 1 262 ? -27.374 -9.040 32.743 1.00 88.38 262 ASN A O 1
ATOM 2138 N N . THR A 1 263 ? -27.489 -7.440 31.184 1.00 89.38 263 THR A N 1
ATOM 2139 C CA . THR A 1 263 ? -26.623 -6.493 31.905 1.00 89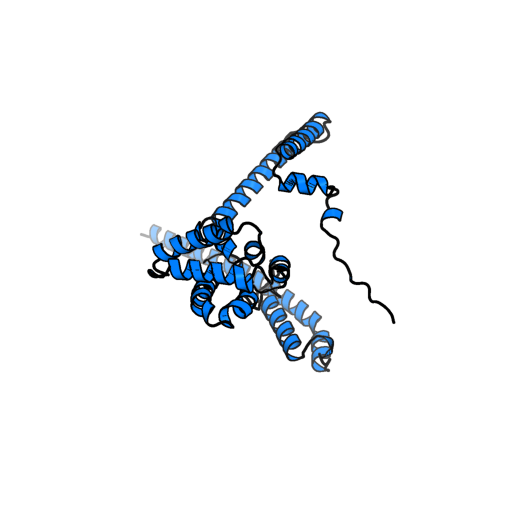.38 263 THR A CA 1
ATOM 2140 C C . THR A 1 263 ? -27.247 -6.049 33.228 1.00 89.38 263 THR A C 1
ATOM 2142 O O . THR A 1 263 ? -26.562 -6.064 34.248 1.00 89.38 263 THR A O 1
ATOM 2145 N N . LYS A 1 264 ? -28.550 -5.728 33.246 1.00 90.62 264 LYS A N 1
ATOM 2146 C CA . LYS A 1 264 ? -29.277 -5.387 34.483 1.00 90.62 264 LYS A CA 1
ATOM 2147 C C . LYS A 1 264 ? -29.285 -6.550 35.476 1.00 90.62 264 LYS A C 1
ATOM 2149 O O . LYS A 1 264 ? -29.015 -6.346 36.652 1.00 90.62 264 LYS A O 1
ATOM 2154 N N . ARG A 1 265 ? -29.537 -7.777 35.005 1.00 87.69 265 ARG A N 1
ATOM 2155 C CA . ARG A 1 265 ? -29.480 -8.989 35.842 1.00 87.69 265 ARG A CA 1
ATOM 2156 C C . ARG A 1 265 ? -28.093 -9.209 36.435 1.00 87.69 265 ARG A C 1
ATOM 2158 O O . ARG A 1 265 ? -27.998 -9.497 37.620 1.00 87.69 265 ARG A O 1
ATOM 2165 N N . LYS A 1 266 ? -27.038 -9.045 35.633 1.00 90.94 266 LYS A N 1
ATOM 2166 C CA . LYS A 1 266 ? -25.655 -9.176 36.101 1.00 90.94 266 LYS A CA 1
ATOM 2167 C C . LYS A 1 266 ? -25.335 -8.161 37.202 1.00 90.94 266 LYS A C 1
ATOM 2169 O O . LYS A 1 266 ? -24.846 -8.560 38.244 1.00 90.94 266 LYS A O 1
ATOM 2174 N N . TYR A 1 267 ? -25.702 -6.893 37.009 1.00 90.31 267 TYR A N 1
ATOM 2175 C CA . TYR A 1 267 ? -25.493 -5.847 38.015 1.00 90.31 267 TYR A CA 1
ATOM 2176 C C . TYR A 1 267 ? -26.178 -6.168 39.352 1.00 90.31 267 TYR A C 1
ATOM 2178 O O . TYR A 1 267 ? -25.558 -6.076 40.404 1.00 90.31 267 TYR A O 1
ATOM 2186 N N . VAL A 1 268 ? -27.437 -6.614 39.304 1.00 90.12 268 VAL A N 1
ATOM 2187 C CA . VAL A 1 268 ? -28.186 -7.003 40.510 1.00 90.12 268 VAL A CA 1
ATOM 2188 C C . VAL A 1 268 ? -27.554 -8.217 41.202 1.00 90.12 268 VAL A C 1
ATOM 2190 O O . VAL A 1 268 ? -27.527 -8.279 42.428 1.00 90.12 268 VAL A O 1
ATOM 2193 N N . LEU A 1 269 ? -27.039 -9.191 40.445 1.00 88.94 269 LEU A N 1
ATOM 2194 C CA . LEU A 1 269 ? -26.346 -10.352 41.016 1.00 88.94 269 LEU A CA 1
ATOM 2195 C C . LEU A 1 269 ? -25.040 -9.952 41.710 1.00 88.94 269 LEU A C 1
ATOM 2197 O O . LEU A 1 269 ? -24.809 -10.393 42.836 1.00 88.94 269 LEU A O 1
ATOM 2201 N N . ASP A 1 270 ? -24.244 -9.092 41.073 1.00 90.38 270 ASP A N 1
ATOM 2202 C CA . ASP A 1 270 ? -22.995 -8.573 41.635 1.00 90.38 270 ASP A CA 1
ATOM 2203 C C . ASP A 1 270 ? -23.280 -7.783 42.938 1.00 90.38 270 ASP A C 1
ATOM 2205 O O . ASP A 1 270 ? -22.604 -7.972 43.951 1.00 90.38 270 ASP A O 1
ATOM 2209 N N . GLU A 1 271 ? -24.350 -6.978 42.968 1.00 91.25 271 GLU A N 1
ATOM 2210 C CA . GLU A 1 271 ? -24.792 -6.236 44.161 1.00 91.25 271 GLU A CA 1
ATOM 2211 C C . GLU A 1 271 ? -25.246 -7.166 45.304 1.00 91.25 271 GLU A C 1
ATOM 2213 O O . GLU A 1 271 ? -24.882 -6.967 46.467 1.00 91.25 271 GLU A O 1
ATOM 2218 N N . ILE A 1 272 ? -25.994 -8.233 44.995 1.00 89.06 272 ILE A N 1
ATOM 2219 C CA . ILE A 1 272 ? -26.394 -9.249 45.984 1.00 89.06 272 ILE A CA 1
ATOM 2220 C C . ILE A 1 272 ? -25.164 -9.949 46.578 1.00 89.06 272 ILE A C 1
ATOM 2222 O O . ILE A 1 272 ? -25.135 -10.232 47.781 1.00 89.06 272 ILE A O 1
ATOM 2226 N N . GLU A 1 273 ? -24.158 -10.253 45.761 1.00 90.38 273 GLU A N 1
ATOM 2227 C CA . GLU A 1 273 ? -22.929 -10.903 46.214 1.00 90.38 273 GLU A CA 1
ATOM 2228 C C . GLU A 1 273 ? -22.103 -9.987 47.129 1.00 90.38 273 GLU A C 1
ATOM 2230 O O . GLU A 1 273 ? -21.670 -10.420 48.203 1.00 90.38 273 GLU A O 1
ATOM 2235 N N . GLU A 1 274 ? -21.988 -8.698 46.798 1.00 90.88 274 GLU A N 1
ATOM 2236 C CA . GLU A 1 274 ? -21.375 -7.705 47.686 1.00 90.88 274 GLU A CA 1
ATOM 2237 C C . GLU A 1 274 ? -22.090 -7.602 49.038 1.00 90.88 274 GLU A C 1
ATOM 2239 O O . GLU A 1 274 ? -21.442 -7.565 50.091 1.00 90.88 274 GLU A O 1
ATOM 2244 N N . LEU A 1 275 ? -23.425 -7.562 49.035 1.00 88.88 275 LEU A N 1
ATOM 2245 C CA . LEU A 1 275 ? -24.223 -7.475 50.258 1.00 88.88 275 LEU A CA 1
ATOM 2246 C C . LEU A 1 275 ? -24.077 -8.733 51.124 1.00 88.88 275 LEU A C 1
ATOM 2248 O O . LEU A 1 275 ? -23.925 -8.622 52.344 1.00 88.88 275 LEU A O 1
ATOM 2252 N N . LYS A 1 276 ? -24.035 -9.927 50.517 1.00 88.12 276 LYS A N 1
ATOM 2253 C CA . LYS A 1 276 ? -23.744 -11.186 51.227 1.00 88.12 276 LYS A CA 1
ATOM 2254 C C . LYS A 1 276 ? -22.356 -11.172 51.866 1.00 88.12 276 LYS A C 1
ATOM 2256 O O . LYS A 1 276 ? -22.209 -11.581 53.019 1.00 88.12 276 LYS A O 1
ATOM 2261 N N . MET A 1 277 ? -21.347 -10.673 51.150 1.00 88.19 277 MET A N 1
ATOM 2262 C CA . MET A 1 277 ? -19.981 -10.552 51.666 1.00 88.19 277 MET A CA 1
ATOM 2263 C C . MET A 1 277 ? -19.881 -9.551 52.822 1.00 88.19 277 MET A C 1
ATOM 2265 O O . MET A 1 277 ? -19.170 -9.814 53.792 1.00 88.19 277 MET A O 1
ATOM 2269 N N . LYS A 1 278 ? -20.606 -8.427 52.753 1.00 87.00 278 LYS A N 1
ATOM 2270 C CA . LYS A 1 278 ? -20.692 -7.443 53.846 1.00 87.00 278 LYS A CA 1
ATOM 2271 C C . LYS A 1 278 ? -21.373 -8.043 55.077 1.00 87.00 278 LYS A C 1
ATOM 2273 O O . LYS A 1 278 ? -20.787 -7.995 56.151 1.00 87.00 278 LYS A O 1
ATOM 2278 N N . LYS A 1 279 ? -22.525 -8.704 54.912 1.00 85.62 279 LYS A N 1
ATOM 2279 C CA . LYS A 1 279 ? -23.242 -9.375 56.010 1.00 85.62 279 LYS A CA 1
ATOM 2280 C C . LYS A 1 279 ? -22.364 -10.403 56.737 1.00 85.62 279 LYS A C 1
ATOM 2282 O O . LYS A 1 279 ? -22.254 -10.361 57.957 1.00 85.62 279 LYS A O 1
ATOM 2287 N N . LYS A 1 280 ? -21.650 -11.254 55.992 1.00 83.31 280 LYS A N 1
ATOM 2288 C CA . LYS A 1 280 ? -20.737 -12.265 56.559 1.00 83.31 280 LYS A CA 1
ATOM 2289 C C . LYS A 1 280 ? -19.572 -11.664 57.364 1.00 83.31 280 LYS A C 1
ATOM 2291 O O . LYS A 1 280 ? -19.021 -12.340 58.227 1.00 83.31 280 LYS A O 1
ATOM 2296 N N . LYS A 1 281 ? -19.165 -10.424 57.070 1.00 79.00 281 LYS A N 1
ATOM 2297 C CA . LYS A 1 281 ? -18.125 -9.707 57.828 1.00 79.00 281 LYS A CA 1
ATOM 2298 C C . LYS A 1 281 ? -18.653 -9.090 59.121 1.00 79.00 281 LYS A C 1
ATOM 2300 O O . LYS A 1 281 ? -17.869 -8.935 60.042 1.00 79.00 281 LYS A O 1
ATOM 2305 N N . THR A 1 282 ? -19.931 -8.723 59.171 1.00 74.00 282 THR A N 1
ATOM 2306 C CA . THR A 1 282 ? -20.561 -8.106 60.350 1.00 74.00 282 THR A CA 1
ATOM 2307 C C . THR A 1 282 ? -21.077 -9.143 61.355 1.00 74.00 282 THR A C 1
ATOM 2309 O O . THR A 1 282 ? -21.273 -8.815 62.515 1.00 74.00 282 THR A O 1
ATOM 2312 N N . GLU A 1 283 ? -21.288 -10.391 60.925 1.00 64.88 283 GLU A N 1
ATOM 2313 C CA . GLU A 1 283 ? -21.678 -11.528 61.782 1.00 64.88 283 GLU A CA 1
ATOM 2314 C C . GLU A 1 283 ? -20.474 -12.279 62.408 1.00 64.88 283 GLU A C 1
ATOM 2316 O O . GLU A 1 283 ? -20.661 -13.331 63.018 1.00 64.88 283 GLU A O 1
ATOM 2321 N N . ARG A 1 284 ? -19.246 -11.763 62.252 1.00 46.25 284 ARG A N 1
ATOM 2322 C CA . ARG A 1 284 ? -18.031 -12.204 62.965 1.00 46.25 284 ARG A CA 1
ATOM 2323 C C . ARG A 1 284 ? -17.664 -11.194 64.039 1.00 46.25 284 ARG A C 1
ATOM 2325 O O . ARG A 1 284 ? -17.172 -11.654 65.089 1.00 46.25 284 ARG A O 1
#

pLDDT: mean 74.27, std 18.14, range [24.33, 93.88]

Organism: NCBI:txid369639

Secondary structure (DSSP, 8-state):
--PPPP--PPPGGGTS---HHHHHHHHTT-HHHHHHHHHHHHHHHHTT-S-HHHHHHHHHHHHHHHHHHHHHHHTSGGGSHHHHHGGGG-HHHHTSS-HHHHHHHHHHHHHHHHHTTSS-STHHHHHHHHHHHIIIIITTTHHHHHT--TTTS-HHHHHHHHHTSSGGGHHHHHHHHHHHH---TTSTTHHHH-GGGGG--TT--HHHHHHHHHHHHHHHHHTSGGG----HHHHHHHHTHHHHHHHHHHHHHHHHHHHHHHHHHHHHHHHHHHHHHHHHHH--

Sequence (284 aa):
MRTQRADHCPRPSARTGLTTKEWSEAESGSPSLYASWGRGLRDLSTLKTIGQKTLLLFKHTCKKCLVLTVQKFEKSPLKYPLVSHFSFLDPREMACKDAGVRITKFRKALTYLVHAHRVNEDCDELIRLYSQFIDEIVLPQSSQFSHFDPYTDRVDTFLHDRMSTQKPYEKLWRLCRQLLLLSHGQASVERGFSINRQIEDDNLSEDLYVAQRCILDHLRAVGGTKNVTIDKPLLMSVGGARQRYIKHLEDMRRKRDDKEKNTKRKYVLDEIEELKMKKKKTER

Radius of gyration: 29.73 Å; chains: 1; bounding box: 67×63×98 Å

Foldseek 3Di:
DDDDDDPDDDDPCVPPVDDPVVVVCVVVVDPVVVVVVVVVLVVCVVVVVDDPVVSVVVVVVVVVVVVVVVVVCVLPPVVDPLVVLCCLLQLQSLLDPDPPVSLVSVLVNVVVCVVVVNDDPCSVVLSVLSSCLSVVPCPVPVVVSNPDDLVPDDSLVVVCVSQVVDVSRVVVNVVVVVVVVVDPDDDPCVLSVDPLVVVDDPPDDPVVSVVVVVVVVVQVVQVHDVSDDDDPVNVVCVVCVVVVVVVVVVVVVVVVVVVVVVVVVVVVVVVVVVVVVVVVVVVD